Protein AF-A0A8H7ZJF0-F1 (afdb_monomer_lite)

pLDDT: mean 90.52, std 8.38, range [37.59, 97.81]

Secondary structure (DSSP, 8-state):
----HHHHHHHHHHHHHHTTSTTTTTTTTS-SGGGHHHIIIIIIIHHHS--SSHHHHHHHHHHHHHHHHHHS-BTTTTB-SS-HHHHHHHHHHHHHHHHHHHHT-SSHHHHHHHHHHHHHH--GGGGGGHHHHHTTTT-S-HHHHHHHHHHHHHHHHHHHTTSS---HHHHHHHHHHHHTTTT-SSTTT-

Sequence (190 aa):
MAVHPSLSRRVLRVLTMLLDDPAGTLDSHKALGPHLSSLVRDVVISTGTWRVGRKAAILRLHAMQVLLRLLEPKGEEKAALATPEVIAKAGFAEALKAVVSCLEDADVETRRTSLMVVDLFLAEPMRGELTGLLKRLDDSRDELRVQTCGVFLNFFAAVGSGAIVLDDVHWDYVVKGVLIHLDDANEALQ

Organism: NCBI:txid278681

InterPro domains:
  IPR016024 Armadillo-type fold [SSF48371] (5-184)
  IPR052623 Dynein axonemal assembly factor 5 [PTHR16216] (5-190)

Foldseek 3Di:
DDDDLVVLLVVLVVLLVCLVPVCVHVCVVVPCLVCLLVCCQVNLLVLLDDDDDPSSLSSNLSSLSNLLSQQQQDDPRSHHNQDPVSCVSNPVPSSLVSLLVQCPDPDPSSVVSSLSSLLSSQAQVCLVRVVSLLCQCVPPDVVSVLSSVVSVVSNVVCCVVVRYPDDPVSVVVNVVSLVVCPPPPDPSSD

Radius of gyration: 17.17 Å; chains: 1; bounding box: 44×30×48 Å

Structure (mmCIF, N/CA/C/O backbone):
data_AF-A0A8H7ZJF0-F1
#
_entry.id   AF-A0A8H7ZJF0-F1
#
loop_
_atom_site.group_PDB
_atom_site.id
_atom_site.type_symbol
_atom_site.label_atom_id
_atom_site.label_alt_id
_atom_site.label_comp_id
_atom_site.label_asym_id
_atom_site.label_entity_id
_atom_site.label_seq_id
_atom_site.pdbx_PDB_ins_code
_atom_site.Cartn_x
_atom_site.Cartn_y
_atom_site.Cartn_z
_atom_site.occupancy
_atom_site.B_iso_or_equiv
_atom_site.auth_seq_id
_atom_site.auth_comp_id
_atom_site.auth_asym_id
_atom_site.auth_atom_id
_atom_site.pdbx_PDB_model_num
ATOM 1 N N . MET A 1 1 ? -2.779 11.414 25.744 1.00 37.59 1 MET A N 1
ATOM 2 C CA . MET A 1 1 ? -2.637 10.205 26.590 1.00 37.59 1 MET A CA 1
ATOM 3 C C . MET A 1 1 ? -1.919 9.141 25.771 1.00 37.59 1 MET A C 1
ATOM 5 O O . MET A 1 1 ? -2.428 8.784 24.718 1.00 37.59 1 MET A O 1
ATOM 9 N N . ALA A 1 2 ? -0.724 8.698 26.167 1.00 47.94 2 ALA A N 1
ATOM 10 C CA . ALA A 1 2 ? 0.001 7.672 25.414 1.00 47.94 2 ALA A CA 1
ATOM 11 C C . ALA A 1 2 ? -0.651 6.299 25.656 1.00 47.94 2 ALA A C 1
ATOM 13 O O . ALA A 1 2 ? -0.613 5.781 26.770 1.00 47.94 2 ALA A O 1
ATOM 14 N N . VAL A 1 3 ? -1.287 5.729 24.630 1.00 58.19 3 VAL A N 1
ATOM 15 C CA . VAL A 1 3 ? -1.855 4.374 24.694 1.00 58.19 3 VAL A CA 1
ATOM 16 C C . VAL A 1 3 ? -0.713 3.363 24.803 1.00 58.19 3 VAL A C 1
ATOM 18 O O . VAL A 1 3 ? 0.299 3.471 24.111 1.00 58.19 3 VAL A O 1
ATOM 21 N N . HIS A 1 4 ? -0.859 2.376 25.688 1.00 75.12 4 HIS A N 1
ATOM 22 C CA . HIS A 1 4 ? 0.163 1.357 25.899 1.00 75.12 4 HIS A CA 1
ATOM 23 C C . HIS A 1 4 ? 0.383 0.529 24.609 1.00 75.12 4 HIS A C 1
ATOM 25 O O . HIS A 1 4 ? -0.579 -0.051 24.100 1.00 75.12 4 HIS A O 1
ATOM 31 N N . PRO A 1 5 ? 1.620 0.382 24.091 1.00 75.31 5 PRO A N 1
ATOM 32 C CA . PRO A 1 5 ? 1.869 -0.239 22.783 1.00 75.31 5 PRO A CA 1
ATOM 33 C C . PRO A 1 5 ? 1.336 -1.670 22.618 1.00 75.31 5 PRO A C 1
ATOM 35 O O . PRO A 1 5 ? 0.964 -2.074 21.517 1.00 75.31 5 PRO A O 1
ATOM 38 N N . SER A 1 6 ? 1.279 -2.460 23.699 1.00 79.94 6 SER A N 1
ATOM 39 C CA . SER A 1 6 ? 0.706 -3.814 23.632 1.00 79.94 6 SER A CA 1
ATOM 40 C C . SER A 1 6 ? -0.814 -3.807 23.455 1.00 79.94 6 SER A C 1
ATOM 42 O O . SER A 1 6 ? -1.346 -4.718 22.822 1.00 79.94 6 SER A O 1
ATOM 44 N N . LEU A 1 7 ? -1.504 -2.788 23.978 1.00 85.19 7 LEU A N 1
ATOM 45 C CA . LEU A 1 7 ? -2.938 -2.610 23.791 1.00 85.19 7 LEU A CA 1
ATOM 46 C C . LEU A 1 7 ? -3.221 -2.189 22.349 1.00 85.19 7 LEU A C 1
ATOM 48 O O . LEU A 1 7 ? -4.046 -2.823 21.701 1.00 85.19 7 LEU A O 1
ATOM 52 N N . SER A 1 8 ? -2.461 -1.226 21.813 1.00 87.69 8 SER A N 1
ATOM 53 C CA . SER A 1 8 ? -2.554 -0.817 20.402 1.00 87.69 8 SER A CA 1
ATOM 54 C C . SER A 1 8 ? -2.383 -2.004 19.457 1.00 87.69 8 SER A C 1
ATOM 56 O O . SER A 1 8 ? -3.204 -2.210 18.569 1.00 87.69 8 SER A O 1
ATOM 58 N N . ARG A 1 9 ? -1.374 -2.852 19.700 1.00 89.81 9 ARG A N 1
ATOM 59 C CA . ARG A 1 9 ? -1.160 -4.066 18.903 1.00 89.81 9 ARG A CA 1
ATOM 60 C C . ARG A 1 9 ? -2.361 -5.013 18.954 1.00 89.81 9 ARG A C 1
ATOM 62 O O . ARG A 1 9 ? -2.770 -5.531 17.921 1.00 89.81 9 ARG A O 1
ATOM 69 N N . ARG A 1 10 ? -2.903 -5.277 20.149 1.00 92.38 10 ARG A N 1
ATOM 70 C CA . ARG A 1 10 ? -4.056 -6.179 20.312 1.00 92.38 10 ARG A CA 1
ATOM 71 C C . ARG A 1 10 ? -5.289 -5.638 19.597 1.00 92.38 10 ARG A C 1
ATOM 73 O O . ARG A 1 10 ? -5.945 -6.406 18.909 1.00 92.38 10 ARG A O 1
ATOM 80 N N . VAL A 1 11 ? -5.557 -4.340 19.725 1.00 93.06 11 VAL A N 1
ATOM 81 C CA . VAL A 1 11 ? -6.686 -3.682 19.057 1.00 93.06 11 VAL A CA 1
ATOM 82 C C . VAL A 1 11 ? -6.554 -3.792 17.541 1.00 93.06 11 VAL A C 1
ATOM 84 O O . VAL A 1 11 ? -7.488 -4.258 16.904 1.00 93.06 11 VAL A O 1
ATOM 87 N N . LEU A 1 12 ? -5.394 -3.455 16.967 1.00 94.12 12 LEU A N 1
ATOM 88 C CA . LEU A 1 12 ? -5.187 -3.561 15.518 1.00 94.12 12 LEU A CA 1
ATOM 89 C C . LEU A 1 12 ? -5.342 -4.997 15.019 1.00 94.12 12 LEU A C 1
ATOM 91 O O . LEU A 1 12 ? -6.002 -5.222 14.017 1.00 94.12 12 LEU A O 1
ATOM 95 N N . ARG A 1 13 ? -4.804 -5.978 15.752 1.00 93.00 13 ARG A N 1
ATOM 96 C CA . ARG A 1 13 ? -4.965 -7.391 15.395 1.00 93.00 13 ARG A CA 1
ATOM 97 C C . ARG A 1 13 ? -6.433 -7.826 15.415 1.00 93.00 13 ARG A C 1
ATOM 99 O O . ARG A 1 13 ? -6.856 -8.539 14.514 1.00 93.00 13 ARG A O 1
ATOM 106 N N . VAL A 1 14 ? -7.197 -7.416 16.429 1.00 95.00 14 VAL A N 1
ATOM 107 C CA . VAL A 1 14 ? -8.641 -7.695 16.492 1.00 95.00 14 VAL A CA 1
ATOM 108 C C . VAL A 1 14 ? -9.366 -7.011 15.334 1.00 95.00 14 VAL A C 1
ATOM 110 O O . VAL A 1 14 ? -10.189 -7.650 14.695 1.00 95.00 14 VAL A O 1
ATOM 113 N N . LEU A 1 15 ? -9.024 -5.759 15.012 1.00 94.88 15 LEU A N 1
ATOM 114 C CA . LEU A 1 15 ? -9.586 -5.061 13.854 1.00 94.88 15 LEU A CA 1
ATOM 115 C C . LEU A 1 15 ? -9.326 -5.828 12.556 1.00 94.88 15 LEU A C 1
ATOM 117 O O . LEU A 1 15 ? -10.266 -6.035 11.802 1.00 94.88 15 LEU A O 1
ATOM 121 N N . THR A 1 16 ? -8.099 -6.299 12.317 1.00 93.44 16 THR A N 1
ATOM 122 C CA . THR A 1 16 ? -7.783 -7.127 11.144 1.00 93.44 16 THR A CA 1
ATOM 123 C C . THR A 1 16 ? -8.678 -8.365 11.076 1.00 93.44 16 THR A C 1
ATOM 125 O O . THR A 1 16 ? -9.279 -8.600 10.038 1.00 93.44 16 THR A O 1
ATOM 128 N N . MET A 1 17 ? -8.824 -9.100 12.186 1.00 93.69 17 MET A N 1
ATOM 129 C CA . MET A 1 17 ? -9.647 -10.319 12.239 1.00 93.69 17 MET A CA 1
ATOM 130 C C . MET A 1 17 ? -11.128 -10.051 11.968 1.00 93.69 17 MET A C 1
ATOM 132 O O . MET A 1 17 ? -11.787 -10.833 11.296 1.00 93.69 17 MET A O 1
ATOM 136 N N . LEU A 1 18 ? -11.674 -8.961 12.507 1.00 94.25 18 LEU A N 1
ATOM 137 C CA . LEU A 1 18 ? -13.071 -8.609 12.265 1.00 94.25 18 LEU A CA 1
ATOM 138 C C . LEU A 1 18 ? -13.271 -8.143 10.814 1.00 94.25 18 LEU A C 1
ATOM 140 O O . LEU A 1 18 ? -14.255 -8.479 10.170 1.00 94.25 18 LEU A O 1
ATOM 144 N N . LEU A 1 19 ? -12.307 -7.419 10.248 1.00 93.38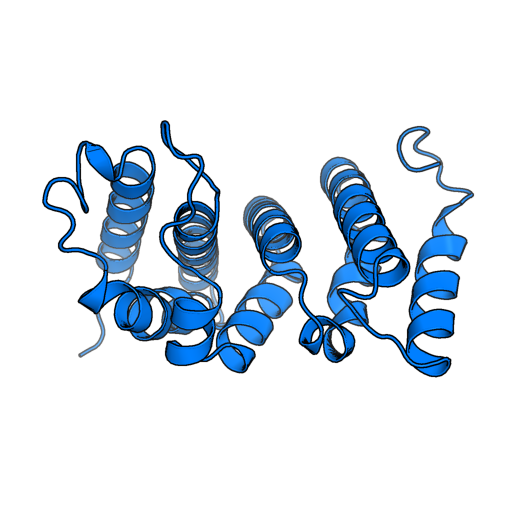 19 LEU A N 1
ATOM 145 C CA . LEU A 1 19 ? -12.379 -6.979 8.857 1.00 93.38 19 LEU A CA 1
ATOM 146 C C . LEU A 1 19 ? -12.205 -8.115 7.833 1.00 93.38 19 LEU A C 1
ATOM 148 O O . LEU A 1 19 ? -12.386 -7.852 6.643 1.00 93.38 19 LEU A O 1
ATOM 152 N N . ASP A 1 20 ? -11.875 -9.342 8.244 1.00 91.25 20 ASP A N 1
ATOM 153 C CA . ASP A 1 20 ? -11.879 -10.507 7.348 1.00 91.25 20 ASP A CA 1
ATOM 154 C C . ASP A 1 20 ? -13.322 -10.912 6.958 1.00 91.25 20 ASP A C 1
ATOM 156 O O . ASP A 1 20 ? -13.546 -11.328 5.824 1.00 91.25 20 ASP A O 1
ATOM 160 N N . ASP A 1 21 ? -14.310 -10.693 7.840 1.00 91.19 21 ASP A N 1
ATOM 161 C CA . ASP A 1 21 ? -15.751 -10.817 7.551 1.00 91.19 21 ASP A CA 1
ATOM 162 C C . ASP A 1 21 ? -16.522 -9.614 8.129 1.00 91.19 21 ASP A C 1
ATOM 164 O O . ASP A 1 21 ? -17.134 -9.696 9.201 1.00 91.19 21 ASP A O 1
ATOM 168 N N . PRO A 1 22 ? -16.487 -8.451 7.459 1.00 89.62 22 PRO A N 1
ATOM 169 C CA . PRO A 1 22 ? -17.107 -7.248 7.993 1.00 89.62 22 PRO A CA 1
ATOM 170 C C . PRO A 1 22 ? -18.636 -7.349 8.028 1.00 89.62 22 PRO A C 1
ATOM 172 O O . PRO A 1 22 ? -19.241 -6.814 8.956 1.00 89.62 22 PRO A O 1
ATOM 175 N N . ALA A 1 23 ? -19.252 -8.068 7.082 1.00 88.75 23 ALA A N 1
ATOM 176 C CA . ALA A 1 23 ? -20.701 -8.261 7.016 1.00 88.75 23 ALA A CA 1
ATOM 177 C C . ALA A 1 23 ? -21.223 -9.124 8.178 1.00 88.75 23 ALA A C 1
ATOM 179 O O . ALA A 1 23 ? -22.315 -8.877 8.683 1.00 88.75 23 ALA A O 1
ATOM 180 N N . GLY A 1 24 ? -20.435 -10.093 8.651 1.00 89.44 24 GLY A N 1
ATOM 181 C CA . GLY A 1 24 ? -20.737 -10.854 9.864 1.00 89.44 24 GLY A CA 1
ATOM 182 C C . GLY A 1 24 ? -20.307 -10.177 11.170 1.00 89.44 24 GLY A C 1
ATOM 183 O O . GLY A 1 24 ? -20.686 -10.638 12.248 1.00 89.44 24 GLY A O 1
ATOM 184 N N . THR A 1 25 ? -19.519 -9.095 11.117 1.00 91.88 25 THR A N 1
ATOM 185 C CA . THR A 1 25 ? -18.882 -8.512 12.311 1.00 91.88 25 THR A CA 1
ATOM 186 C C . THR A 1 25 ? -19.026 -6.982 12.412 1.00 91.88 25 THR A C 1
ATOM 188 O O . THR A 1 25 ? -20.098 -6.495 12.782 1.00 91.88 25 THR A O 1
ATOM 191 N N . LEU A 1 26 ? -17.958 -6.214 12.145 1.00 89.62 26 LEU A N 1
ATOM 192 C CA . LEU A 1 26 ? -17.831 -4.772 12.393 1.00 89.62 26 LEU A CA 1
ATOM 193 C C . LEU A 1 26 ? -18.832 -3.921 11.616 1.00 89.62 26 LEU A C 1
ATOM 195 O O . LEU A 1 26 ? -19.175 -2.839 12.084 1.00 89.62 26 LEU A O 1
ATOM 199 N N . ASP A 1 27 ? -19.285 -4.392 10.457 1.00 91.69 27 ASP A N 1
ATOM 200 C CA . ASP A 1 27 ? -20.245 -3.690 9.607 1.00 91.69 27 ASP A CA 1
ATOM 201 C C . ASP A 1 27 ? -21.539 -4.489 9.386 1.00 91.69 27 ASP A C 1
ATOM 203 O O . ASP A 1 27 ? -22.289 -4.247 8.444 1.00 91.69 27 ASP A O 1
ATOM 207 N N . SER A 1 28 ? -21.853 -5.409 10.302 1.00 91.81 28 SER A N 1
ATOM 208 C CA . SER A 1 28 ? -23.083 -6.221 10.272 1.00 91.81 28 SER A CA 1
ATOM 209 C C . SER A 1 28 ? -24.379 -5.410 10.210 1.00 91.81 28 SER A C 1
ATOM 211 O O . SER A 1 28 ? -25.393 -5.881 9.704 1.00 91.81 28 SER A O 1
ATOM 213 N N . HIS A 1 29 ? -24.341 -4.167 10.690 1.00 91.88 29 HIS A N 1
ATOM 214 C CA . HIS A 1 29 ? -25.468 -3.237 10.674 1.00 91.88 29 HIS A CA 1
ATOM 215 C C . HIS A 1 29 ? -25.278 -2.090 9.666 1.00 91.88 29 HIS A C 1
ATOM 217 O O . HIS A 1 29 ? -25.995 -1.093 9.746 1.00 91.88 29 HIS A O 1
ATOM 223 N N . LYS A 1 30 ? -24.307 -2.198 8.742 1.00 90.19 30 LYS A N 1
ATOM 224 C CA . LYS A 1 30 ? -23.954 -1.162 7.750 1.00 90.19 30 LYS A CA 1
ATOM 225 C C . LYS A 1 30 ? -23.696 0.221 8.374 1.00 90.19 30 LYS A C 1
ATOM 227 O O . LYS A 1 30 ? -24.034 1.259 7.805 1.00 90.19 30 LYS A O 1
ATOM 232 N N . ALA A 1 31 ? -23.138 0.232 9.584 1.00 91.94 31 ALA A N 1
ATOM 233 C CA . ALA A 1 31 ? -22.942 1.421 10.412 1.00 91.94 31 ALA A CA 1
ATOM 234 C C . ALA A 1 31 ? -21.475 1.876 10.479 1.00 91.94 31 ALA A C 1
ATOM 236 O O . ALA A 1 31 ? -21.182 2.917 11.068 1.00 91.94 31 ALA A O 1
ATOM 237 N N . LEU A 1 32 ? -20.540 1.128 9.884 1.00 93.00 32 LEU A N 1
ATOM 238 C CA . LEU A 1 32 ? -19.117 1.456 9.916 1.00 93.00 32 LEU A CA 1
ATOM 239 C C . LEU A 1 32 ? -18.783 2.651 9.012 1.00 93.00 32 LEU A C 1
ATOM 241 O O . LEU A 1 32 ? -17.878 3.424 9.332 1.00 93.00 32 LEU A O 1
ATOM 245 N N . GLY A 1 33 ? -19.537 2.833 7.922 1.00 93.50 33 GLY A N 1
ATOM 246 C CA . GLY A 1 33 ? -19.307 3.843 6.880 1.00 93.50 33 GLY A CA 1
ATOM 247 C C . GLY A 1 33 ? -18.923 5.242 7.394 1.00 93.50 33 GLY A C 1
ATOM 248 O O . GLY A 1 33 ? -17.848 5.738 7.044 1.00 93.50 33 GLY A O 1
ATOM 249 N N . PRO A 1 34 ? -19.722 5.874 8.279 1.00 95.00 34 PRO A N 1
ATOM 250 C CA . PRO A 1 34 ? -19.422 7.198 8.835 1.00 95.00 34 PRO A CA 1
ATOM 251 C C . PRO A 1 34 ? -18.080 7.304 9.579 1.00 95.00 34 PRO A C 1
ATOM 253 O O . PRO A 1 34 ? -17.534 8.401 9.712 1.00 95.00 34 PRO A O 1
ATOM 256 N N . HIS A 1 35 ? -17.540 6.183 10.062 1.00 95.69 35 HIS A N 1
ATOM 257 C CA . HIS A 1 35 ? -16.318 6.126 10.861 1.00 95.69 35 HIS A CA 1
ATOM 258 C C . HIS A 1 35 ? -15.068 5.788 10.048 1.00 95.69 35 HIS A C 1
ATOM 260 O O . HIS A 1 35 ? -13.960 6.006 10.541 1.00 95.69 35 HIS A O 1
ATOM 266 N N . LEU A 1 36 ? -15.211 5.306 8.810 1.00 96.00 36 LEU A N 1
ATOM 267 C CA . LEU A 1 36 ? -14.093 4.799 8.013 1.00 96.00 36 LEU A CA 1
ATOM 268 C C . LEU A 1 36 ? -12.993 5.839 7.787 1.00 96.00 36 LEU A C 1
ATOM 270 O O . LEU A 1 36 ? -11.821 5.535 7.994 1.00 96.00 36 LEU A O 1
ATOM 274 N N . SER A 1 37 ? -13.340 7.086 7.449 1.00 96.81 37 SER A N 1
ATOM 275 C CA . SER A 1 37 ? -12.321 8.124 7.227 1.00 96.81 37 SER A CA 1
ATOM 276 C C . SER A 1 37 ? -11.513 8.426 8.493 1.00 96.81 37 SER A C 1
ATOM 278 O O . SER A 1 37 ? -10.318 8.693 8.421 1.00 96.81 37 SER A O 1
ATOM 280 N N . SER A 1 38 ? -12.155 8.368 9.664 1.00 96.75 38 SER A N 1
ATOM 281 C CA . SER A 1 38 ? -11.476 8.571 10.949 1.00 96.75 38 SER A CA 1
ATOM 282 C C . SER A 1 38 ? -10.672 7.339 11.358 1.00 96.75 38 SER A C 1
ATOM 284 O O . SER A 1 38 ? -9.569 7.482 11.865 1.00 96.75 38 SER A O 1
ATOM 286 N N . LEU A 1 39 ? -11.161 6.128 11.079 1.00 96.06 39 LEU A N 1
ATOM 287 C CA . LEU A 1 39 ? -10.388 4.901 11.273 1.00 96.06 39 LEU A CA 1
ATOM 288 C C . LEU A 1 39 ? -9.100 4.933 10.438 1.00 96.06 39 LEU A C 1
ATOM 290 O O . LEU A 1 39 ? -8.016 4.685 10.964 1.00 96.06 39 LEU A O 1
ATOM 294 N N . VAL A 1 40 ? -9.196 5.301 9.160 1.00 96.44 40 VAL A N 1
ATOM 295 C CA . VAL A 1 40 ? -8.022 5.420 8.291 1.00 96.44 40 VAL A CA 1
ATOM 296 C C . VAL A 1 40 ? -7.087 6.518 8.809 1.00 96.44 40 VAL A C 1
ATOM 298 O O . VAL A 1 40 ? -5.920 6.247 9.074 1.00 96.44 40 VAL A O 1
ATOM 301 N N . ARG A 1 41 ? -7.577 7.738 9.041 1.00 96.81 41 ARG A N 1
ATOM 302 C CA . ARG A 1 41 ? -6.727 8.860 9.468 1.00 96.81 41 ARG A CA 1
ATOM 303 C C . ARG A 1 41 ? -6.116 8.668 10.856 1.00 96.81 41 ARG A C 1
ATOM 305 O O . ARG A 1 41 ? -4.901 8.742 11.040 1.00 96.81 41 ARG A O 1
ATOM 312 N N . ASP A 1 42 ? -6.968 8.434 11.843 1.00 95.81 42 ASP A N 1
ATOM 313 C CA . ASP A 1 42 ? -6.607 8.554 13.253 1.00 95.81 42 ASP A CA 1
ATOM 314 C C . ASP A 1 42 ? -5.989 7.258 13.791 1.00 95.81 42 ASP A C 1
ATOM 316 O O . ASP A 1 42 ? -5.244 7.300 14.772 1.00 95.81 42 ASP A O 1
ATOM 320 N N . VAL A 1 43 ? -6.235 6.117 13.135 1.00 95.06 43 VAL A N 1
ATOM 321 C CA . VAL A 1 43 ? -5.668 4.816 13.520 1.00 95.06 43 VAL A CA 1
ATOM 322 C C . VAL A 1 43 ? -4.643 4.333 12.503 1.00 95.06 43 VAL A C 1
ATOM 324 O O . VAL A 1 43 ? -3.494 4.112 12.879 1.00 95.06 43 VAL A O 1
ATOM 327 N N . VAL A 1 44 ? -5.020 4.163 11.235 1.00 95.81 44 VAL A N 1
ATOM 328 C CA . VAL A 1 44 ? -4.140 3.536 10.235 1.00 95.81 44 VAL A CA 1
ATOM 329 C C . VAL A 1 44 ? -2.952 4.435 9.894 1.00 95.81 44 VAL A C 1
ATOM 331 O O . VAL A 1 44 ? -1.816 4.033 10.127 1.00 95.81 44 VAL A O 1
ATOM 334 N N . ILE A 1 45 ? -3.182 5.657 9.406 1.00 95.38 45 ILE A N 1
ATOM 335 C CA . ILE A 1 45 ? -2.118 6.586 8.986 1.00 95.38 45 ILE A CA 1
ATOM 336 C C . ILE A 1 45 ? -1.219 6.937 10.179 1.00 95.38 45 ILE A C 1
ATOM 338 O O . ILE A 1 45 ? 0.010 6.835 10.103 1.00 95.38 45 ILE A O 1
ATOM 342 N N . SER A 1 46 ? -1.827 7.286 11.318 1.00 94.44 46 SER A N 1
ATOM 343 C CA . SER A 1 46 ? -1.102 7.670 12.538 1.00 94.44 46 SER A CA 1
ATOM 344 C C . SER A 1 46 ? -0.194 6.560 13.093 1.00 94.44 46 SER A C 1
ATOM 346 O O . SER A 1 46 ? 0.826 6.852 13.733 1.00 94.44 46 SER A O 1
ATOM 348 N N . THR A 1 47 ? -0.558 5.296 12.854 1.00 95.19 47 THR A N 1
ATOM 349 C CA . THR A 1 47 ? 0.203 4.111 13.268 1.00 95.19 47 THR A CA 1
ATOM 350 C C . THR A 1 47 ? 1.201 3.668 12.199 1.00 95.19 47 THR A C 1
ATOM 352 O O . THR A 1 47 ? 2.300 3.237 12.542 1.00 95.19 47 THR A O 1
ATOM 355 N N . GLY A 1 48 ? 0.837 3.795 10.921 1.00 94.25 48 GLY A N 1
ATOM 356 C CA . GLY A 1 48 ? 1.671 3.472 9.763 1.00 94.25 48 GLY A CA 1
ATOM 357 C C . GLY A 1 48 ? 2.839 4.437 9.563 1.00 94.25 48 GLY A C 1
ATOM 358 O O . GLY A 1 48 ? 3.849 4.069 8.973 1.00 94.25 48 GLY A O 1
ATOM 359 N N . THR A 1 49 ? 2.748 5.655 10.102 1.00 93.56 49 THR A N 1
ATOM 360 C CA . THR A 1 49 ? 3.845 6.630 10.044 1.00 93.56 49 THR A CA 1
ATOM 361 C C . THR A 1 49 ? 5.109 6.076 10.703 1.00 93.56 49 THR A C 1
ATOM 363 O O . THR A 1 49 ? 5.074 5.519 11.807 1.00 93.56 49 THR A O 1
ATOM 366 N N . TRP A 1 50 ? 6.251 6.267 10.042 1.00 93.81 50 TRP A N 1
ATOM 367 C CA . TRP A 1 50 ? 7.531 5.784 10.537 1.00 93.81 50 TRP A CA 1
ATOM 368 C C . TRP A 1 50 ? 7.862 6.331 11.927 1.00 93.81 50 TRP A C 1
ATOM 370 O O . TRP A 1 50 ? 7.775 7.527 12.210 1.00 93.81 50 TRP A O 1
ATOM 380 N N . ARG A 1 51 ? 8.276 5.416 12.802 1.00 92.56 51 ARG A N 1
ATOM 381 C CA . ARG A 1 51 ? 8.842 5.703 14.120 1.00 92.56 51 ARG A CA 1
ATOM 382 C C . ARG A 1 51 ? 9.918 4.672 14.418 1.00 92.56 51 ARG A C 1
ATOM 384 O O . ARG A 1 51 ? 9.788 3.499 14.049 1.00 92.56 51 ARG A O 1
ATOM 391 N N . VAL A 1 52 ? 10.954 5.105 15.123 1.00 90.62 52 VAL A N 1
ATOM 392 C CA . VAL A 1 52 ? 12.063 4.238 15.520 1.00 90.62 52 VAL A CA 1
ATOM 393 C C . VAL A 1 52 ? 11.607 3.145 16.498 1.00 90.62 52 VAL A C 1
ATOM 395 O O . VAL A 1 52 ? 10.774 3.367 17.379 1.00 90.62 52 VAL A O 1
ATOM 398 N N . GLY A 1 53 ? 12.197 1.955 16.362 1.00 92.50 53 GLY A N 1
ATOM 399 C CA . GLY A 1 53 ? 12.085 0.863 17.327 1.00 92.50 53 GLY A CA 1
ATOM 400 C C . GLY A 1 53 ? 11.168 -0.290 16.908 1.00 92.50 53 GLY A C 1
ATOM 401 O O . GLY A 1 53 ? 10.159 -0.125 16.225 1.00 92.50 53 GLY A O 1
ATOM 402 N N . ARG A 1 54 ? 11.499 -1.494 17.393 1.00 91.19 54 ARG A N 1
ATOM 403 C CA . ARG A 1 54 ? 10.823 -2.757 17.035 1.00 91.19 54 ARG A CA 1
ATOM 404 C C . ARG A 1 54 ? 9.317 -2.749 17.314 1.00 91.19 54 ARG A C 1
ATOM 406 O O . ARG A 1 54 ? 8.545 -3.311 16.548 1.00 91.19 54 ARG A O 1
ATOM 413 N N . LYS A 1 55 ? 8.883 -2.107 18.404 1.00 92.00 55 LYS A N 1
ATOM 414 C CA . LYS A 1 55 ? 7.452 -2.001 18.735 1.00 92.00 55 LYS A CA 1
ATOM 415 C C . LYS A 1 55 ? 6.692 -1.191 17.683 1.00 92.00 55 LYS A C 1
ATOM 417 O O . LYS A 1 55 ? 5.592 -1.585 17.322 1.00 92.00 55 LYS A O 1
ATOM 422 N N . ALA A 1 56 ? 7.275 -0.098 17.193 1.00 93.00 56 ALA A N 1
ATOM 423 C CA . ALA A 1 56 ? 6.668 0.708 16.144 1.00 93.00 56 ALA A CA 1
ATOM 424 C C . ALA A 1 56 ? 6.613 -0.046 14.809 1.00 93.00 56 ALA A C 1
ATOM 426 O O . ALA A 1 56 ? 5.581 -0.001 14.154 1.00 93.00 56 ALA A O 1
ATOM 427 N N . ALA A 1 57 ? 7.663 -0.796 14.456 1.00 93.75 57 ALA A N 1
ATOM 428 C CA . ALA A 1 57 ? 7.671 -1.637 13.253 1.00 93.75 57 ALA A CA 1
ATOM 429 C C . ALA A 1 57 ? 6.513 -2.652 13.242 1.00 93.75 57 ALA A C 1
ATOM 431 O O . ALA A 1 57 ? 5.748 -2.713 12.288 1.00 93.75 57 ALA A O 1
ATOM 432 N N . ILE A 1 58 ? 6.292 -3.358 14.358 1.00 95.00 58 ILE A N 1
ATOM 433 C CA . ILE A 1 58 ? 5.160 -4.296 14.493 1.00 95.00 58 ILE A CA 1
ATOM 434 C C . ILE A 1 58 ? 3.808 -3.584 14.326 1.00 95.00 58 ILE A C 1
ATOM 436 O O . ILE A 1 58 ? 2.866 -4.147 13.773 1.00 95.00 58 ILE A O 1
ATOM 440 N N . LEU A 1 59 ? 3.684 -2.361 14.843 1.00 95.75 59 LEU A N 1
ATOM 441 C CA . LEU A 1 59 ? 2.451 -1.593 14.709 1.00 95.75 59 LEU A CA 1
ATOM 442 C C . LEU A 1 59 ? 2.214 -1.138 13.262 1.00 95.75 59 LEU A C 1
ATOM 444 O O . LEU A 1 59 ? 1.067 -1.177 12.825 1.00 95.75 59 LEU A O 1
ATOM 448 N N . ARG A 1 60 ? 3.266 -0.779 12.512 1.00 96.06 60 ARG A N 1
ATOM 449 C CA . ARG A 1 60 ? 3.157 -0.448 11.082 1.00 96.06 60 ARG A CA 1
ATOM 450 C C . ARG A 1 60 ? 2.649 -1.623 10.259 1.00 96.06 60 ARG A C 1
ATOM 452 O O . ARG A 1 60 ? 1.709 -1.432 9.496 1.00 96.06 60 ARG A O 1
ATOM 459 N N . LEU A 1 61 ? 3.177 -2.830 10.488 1.00 96.88 61 LEU A N 1
ATOM 460 C CA . LEU A 1 61 ? 2.658 -4.045 9.850 1.00 96.88 61 LEU A CA 1
ATOM 461 C C . LEU A 1 61 ? 1.146 -4.172 10.059 1.00 96.88 61 LEU A C 1
ATOM 463 O O . LEU A 1 61 ? 0.385 -4.284 9.103 1.00 96.88 61 LEU A O 1
ATOM 467 N N . HIS A 1 62 ? 0.694 -4.107 11.312 1.00 97.06 62 HIS A N 1
ATOM 468 C CA . HIS A 1 62 ? -0.728 -4.245 11.611 1.00 97.06 62 HIS A CA 1
ATOM 469 C C . HIS A 1 62 ? -1.573 -3.096 11.043 1.00 97.06 62 HIS A C 1
ATOM 471 O O . HIS A 1 62 ? -2.704 -3.328 10.630 1.00 97.06 62 HIS A O 1
ATOM 477 N N . ALA A 1 63 ? -1.041 -1.874 10.979 1.00 97.19 63 ALA A N 1
ATOM 478 C CA . ALA A 1 63 ? -1.716 -0.767 10.310 1.00 97.19 63 ALA A CA 1
ATOM 479 C C . ALA A 1 63 ? -1.891 -1.041 8.807 1.00 97.19 63 ALA A C 1
ATOM 481 O O . ALA A 1 63 ? -2.992 -0.866 8.292 1.00 97.19 63 ALA A O 1
ATOM 482 N N . MET A 1 64 ? -0.850 -1.531 8.125 1.00 97.56 64 MET A N 1
ATOM 483 C CA . MET A 1 64 ? -0.927 -1.904 6.708 1.00 97.56 64 MET A CA 1
ATOM 484 C C . MET A 1 64 ? -1.877 -3.078 6.476 1.00 97.56 64 MET A C 1
ATOM 486 O O . MET A 1 64 ? -2.633 -3.056 5.515 1.00 97.56 64 MET A O 1
ATOM 490 N N . GLN A 1 65 ? -1.927 -4.055 7.385 1.00 97.75 65 GLN A N 1
ATOM 491 C CA . GLN A 1 65 ? -2.906 -5.144 7.317 1.00 97.75 65 GLN A CA 1
ATOM 492 C C . GLN A 1 65 ? -4.339 -4.619 7.442 1.00 97.75 65 GLN A C 1
ATOM 494 O O . GLN A 1 65 ? -5.202 -5.005 6.662 1.00 97.75 65 GLN A O 1
ATOM 499 N N . VAL A 1 66 ? -4.608 -3.716 8.391 1.00 97.50 66 VAL A N 1
ATOM 500 C CA . VAL A 1 66 ? -5.930 -3.078 8.508 1.00 97.50 66 VAL A CA 1
ATOM 501 C C . VAL A 1 66 ? -6.270 -2.309 7.231 1.00 97.50 66 VAL A C 1
ATOM 503 O O . VAL A 1 66 ? -7.367 -2.480 6.710 1.00 97.50 66 VAL A O 1
ATOM 506 N N . LEU A 1 67 ? -5.339 -1.511 6.701 1.00 96.81 67 LEU A N 1
ATOM 507 C CA . LEU A 1 67 ? -5.545 -0.758 5.463 1.00 96.81 67 LEU A CA 1
ATOM 508 C C . LEU A 1 67 ? -5.863 -1.677 4.284 1.00 96.81 67 LEU A C 1
ATOM 510 O O . LEU A 1 67 ? -6.843 -1.454 3.581 1.00 96.81 67 LEU A O 1
ATOM 514 N N . LEU A 1 68 ? -5.078 -2.742 4.128 1.00 96.31 68 LEU A N 1
ATOM 515 C CA . LEU A 1 68 ? -5.272 -3.755 3.106 1.00 96.31 68 LEU A CA 1
ATOM 516 C C . LEU A 1 68 ? -6.680 -4.350 3.195 1.00 96.31 68 LEU A C 1
ATOM 518 O O . LEU A 1 68 ? -7.409 -4.326 2.213 1.00 96.31 68 LEU A O 1
ATOM 522 N N . ARG A 1 69 ? -7.129 -4.768 4.387 1.00 95.50 69 ARG A N 1
ATOM 523 C CA . ARG A 1 69 ? -8.487 -5.316 4.550 1.00 95.50 69 ARG A CA 1
ATOM 524 C C . ARG A 1 69 ? -9.578 -4.293 4.262 1.00 95.50 69 ARG A C 1
ATOM 526 O O . ARG A 1 69 ? -10.671 -4.699 3.885 1.00 95.50 69 ARG A O 1
ATOM 533 N N . LEU A 1 70 ? -9.343 -3.007 4.493 1.00 95.19 70 LEU A N 1
ATOM 534 C CA . LEU A 1 70 ? -10.334 -1.983 4.170 1.00 95.19 70 LEU A CA 1
ATOM 535 C C . LEU A 1 70 ? -10.475 -1.787 2.653 1.00 95.19 70 LEU A C 1
ATOM 537 O O . LEU A 1 70 ? -11.565 -1.443 2.201 1.00 95.19 70 LEU A O 1
ATOM 541 N N . LEU A 1 71 ? -9.405 -2.018 1.893 1.00 94.12 71 LEU A N 1
ATOM 542 C CA . LEU A 1 71 ? -9.334 -1.782 0.448 1.00 94.12 71 LEU A CA 1
ATOM 543 C C . LEU A 1 71 ? -9.602 -3.025 -0.393 1.00 94.12 71 LEU A C 1
ATOM 545 O O . LEU A 1 71 ? -10.056 -2.900 -1.523 1.00 94.12 71 LEU A O 1
ATOM 549 N N . GLU A 1 72 ? -9.305 -4.212 0.133 1.00 92.56 72 GLU A N 1
ATOM 550 C CA . GLU A 1 72 ? -9.527 -5.478 -0.558 1.00 92.56 72 GLU A CA 1
ATOM 551 C C . GLU A 1 72 ? -11.020 -5.641 -0.877 1.00 92.56 72 GLU A C 1
ATOM 553 O O . GLU A 1 72 ? -11.838 -5.722 0.052 1.00 92.56 72 GLU A O 1
ATOM 558 N N . PRO A 1 73 ? -11.392 -5.723 -2.169 1.00 90.38 73 PRO A N 1
ATOM 559 C CA . PRO A 1 73 ? -12.762 -6.003 -2.560 1.00 90.38 73 PRO A CA 1
ATOM 560 C C . PRO A 1 73 ? -13.165 -7.389 -2.053 1.00 90.38 73 PRO A C 1
ATOM 562 O O . PRO A 1 73 ? -12.516 -8.388 -2.371 1.00 90.38 73 PRO A O 1
ATOM 565 N N . LYS A 1 74 ? -14.225 -7.466 -1.245 1.00 86.44 74 LYS A N 1
ATOM 566 C CA . LYS A 1 74 ? -14.636 -8.720 -0.599 1.00 86.44 74 LYS A CA 1
ATOM 567 C C . LYS A 1 74 ? -16.152 -8.845 -0.463 1.00 86.44 74 LYS A C 1
ATOM 569 O O . LYS A 1 74 ? -16.898 -7.918 -0.772 1.00 86.44 74 LYS A O 1
ATOM 574 N N . GLY A 1 75 ? -16.594 -10.013 0.004 1.00 79.81 75 GLY A N 1
ATOM 575 C CA . GLY A 1 75 ? -18.011 -10.359 0.118 1.00 79.81 75 GLY A CA 1
ATOM 576 C C . GLY A 1 75 ? -18.664 -10.643 -1.237 1.00 79.81 75 GLY A C 1
ATOM 577 O O . GLY A 1 75 ? -18.004 -10.643 -2.276 1.00 79.81 75 GLY A O 1
ATOM 578 N N . GLU A 1 76 ? -19.972 -10.895 -1.220 1.00 78.06 76 GLU A N 1
ATOM 579 C CA . GLU A 1 76 ? -20.745 -11.229 -2.427 1.00 78.06 76 GLU A CA 1
ATOM 580 C C . GLU A 1 76 ? -20.721 -10.101 -3.468 1.00 78.06 76 GLU A C 1
ATOM 582 O O . GLU A 1 76 ? -20.589 -10.356 -4.663 1.00 78.06 76 GLU A O 1
ATOM 587 N N . GLU A 1 77 ? -20.766 -8.850 -3.007 1.00 81.12 77 GLU A N 1
ATOM 588 C CA . GLU A 1 77 ? -20.738 -7.656 -3.859 1.00 81.12 77 GLU A CA 1
ATOM 589 C C . GLU A 1 77 ? -19.330 -7.318 -4.380 1.00 81.12 77 GLU A C 1
ATOM 591 O O . GLU A 1 77 ? -19.193 -6.430 -5.219 1.00 81.12 77 GLU A O 1
ATOM 596 N N . LYS A 1 78 ? -18.282 -8.013 -3.902 1.00 84.94 78 LYS A N 1
ATOM 597 C CA . LYS A 1 78 ? -16.868 -7.717 -4.197 1.00 84.94 78 LYS A CA 1
ATOM 598 C C . LYS A 1 78 ? -16.562 -6.221 -4.067 1.00 84.94 78 LYS A C 1
ATOM 600 O O . LYS A 1 78 ? -15.944 -5.628 -4.948 1.00 84.94 78 LYS A O 1
ATOM 605 N N . ALA A 1 79 ? -17.007 -5.614 -2.971 1.00 86.50 79 ALA A N 1
ATOM 606 C CA . ALA A 1 79 ? -16.832 -4.193 -2.705 1.00 86.50 79 ALA A CA 1
ATOM 607 C C . ALA A 1 79 ? -15.775 -3.972 -1.617 1.00 86.50 79 ALA A C 1
ATOM 609 O O . ALA A 1 79 ? -15.665 -4.750 -0.666 1.00 86.50 79 ALA A O 1
ATOM 610 N N . ALA A 1 80 ? -14.985 -2.910 -1.767 1.00 91.94 80 ALA A N 1
ATOM 611 C CA . ALA A 1 80 ? -14.092 -2.427 -0.721 1.00 91.94 80 ALA A CA 1
ATOM 612 C C . ALA A 1 80 ? -14.887 -1.594 0.294 1.00 91.94 80 ALA A C 1
ATOM 614 O O . ALA A 1 80 ? -15.810 -0.869 -0.081 1.00 91.94 80 ALA A O 1
ATOM 615 N N . LEU A 1 81 ? -14.510 -1.650 1.573 1.00 92.88 81 LEU A N 1
ATOM 616 C CA . LEU A 1 81 ? -15.119 -0.785 2.589 1.00 92.88 81 LEU A CA 1
ATOM 617 C C . LEU A 1 81 ? -14.617 0.653 2.442 1.00 92.88 81 LEU A C 1
ATOM 619 O O . LEU A 1 81 ? -15.399 1.600 2.459 1.00 92.88 81 LEU A O 1
ATOM 623 N N . ALA A 1 82 ? -13.302 0.823 2.304 1.00 93.06 82 ALA A N 1
ATOM 624 C CA . ALA A 1 82 ? -12.691 2.117 2.054 1.00 93.06 82 ALA A CA 1
ATOM 625 C C . ALA A 1 82 ? -12.652 2.387 0.549 1.00 93.06 82 ALA A C 1
ATOM 627 O O . ALA A 1 82 ? -11.826 1.840 -0.175 1.00 93.06 82 ALA A O 1
ATOM 628 N N . THR A 1 83 ? -13.543 3.260 0.091 1.00 91.12 83 THR A N 1
ATOM 629 C CA . THR A 1 83 ? -13.549 3.758 -1.287 1.00 91.12 83 THR A CA 1
ATOM 630 C C . THR A 1 83 ? -12.493 4.858 -1.481 1.00 91.12 83 THR A C 1
ATOM 632 O O . THR A 1 83 ? -11.984 5.408 -0.491 1.00 91.12 83 THR A O 1
ATOM 635 N N . PRO A 1 84 ? -12.179 5.256 -2.729 1.00 88.81 84 PRO A N 1
ATOM 636 C CA . PRO A 1 84 ? -11.315 6.408 -2.988 1.00 88.81 84 PRO A CA 1
ATOM 637 C C . PRO A 1 84 ? -11.750 7.680 -2.240 1.00 88.81 84 PRO A C 1
ATOM 639 O O . PRO A 1 84 ? -10.905 8.404 -1.717 1.00 88.81 84 PRO A O 1
ATOM 642 N N . GLU A 1 85 ? -13.056 7.926 -2.090 1.00 91.19 85 GLU A N 1
ATOM 643 C CA . GLU A 1 85 ? -13.593 9.073 -1.344 1.00 91.19 85 GLU A CA 1
ATOM 644 C C . GLU A 1 85 ? -13.284 8.987 0.155 1.00 91.19 85 GLU A C 1
ATOM 646 O O . GLU A 1 85 ? -12.961 9.998 0.788 1.00 91.19 85 GLU A O 1
ATOM 651 N N . VAL A 1 86 ? -13.354 7.785 0.738 1.00 94.00 86 VAL A N 1
ATOM 652 C CA . VAL A 1 86 ? -12.986 7.549 2.142 1.00 94.00 86 VAL A CA 1
ATOM 653 C C . VAL A 1 86 ? -11.513 7.872 2.361 1.00 94.00 86 VAL A C 1
ATOM 655 O O . VAL A 1 86 ? -11.180 8.571 3.322 1.00 94.00 86 VAL A O 1
ATOM 658 N N . ILE A 1 87 ? -10.642 7.392 1.471 1.00 92.94 87 ILE A N 1
ATOM 659 C CA . ILE A 1 87 ? -9.199 7.642 1.538 1.00 92.94 87 ILE A CA 1
ATOM 660 C C . ILE A 1 87 ? -8.896 9.131 1.335 1.00 92.94 87 ILE A C 1
ATOM 662 O O . ILE A 1 87 ? -8.142 9.713 2.117 1.00 92.94 87 ILE A O 1
ATOM 666 N N . ALA A 1 88 ? -9.535 9.780 0.359 1.00 91.69 88 ALA A N 1
ATOM 667 C CA . ALA A 1 88 ? -9.397 11.214 0.124 1.00 91.69 88 ALA A CA 1
ATOM 668 C C . ALA A 1 88 ? -9.775 12.031 1.370 1.00 91.69 88 ALA A C 1
ATOM 670 O O . ALA A 1 88 ? -9.007 12.888 1.805 1.00 91.69 88 ALA A O 1
ATOM 671 N N . LYS A 1 89 ? -10.909 11.710 2.008 1.00 94.38 89 LYS A N 1
ATOM 672 C CA . LYS A 1 89 ? -11.363 12.357 3.251 1.00 94.38 89 LYS A CA 1
ATOM 673 C C . LYS A 1 89 ? -10.451 12.069 4.450 1.00 94.38 89 LYS A C 1
ATOM 675 O O . LYS A 1 89 ? -10.378 12.879 5.376 1.00 94.38 89 LYS A O 1
ATOM 680 N N . ALA A 1 90 ? -9.793 10.912 4.472 1.00 93.81 90 ALA A N 1
ATOM 681 C CA . ALA A 1 90 ? -8.858 10.544 5.530 1.00 93.81 90 ALA A CA 1
ATOM 682 C C . ALA A 1 90 ? -7.504 11.269 5.418 1.00 93.81 90 ALA A C 1
ATOM 684 O O . ALA A 1 9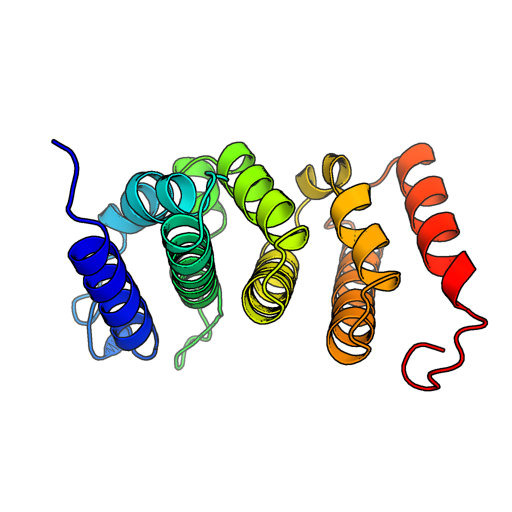0 ? -6.840 11.448 6.437 1.00 93.81 90 ALA A O 1
ATOM 685 N N . GLY A 1 91 ? -7.124 11.703 4.215 1.00 93.00 91 GLY A N 1
ATOM 686 C CA . GLY A 1 91 ? -5.814 12.282 3.918 1.00 93.00 91 GLY A CA 1
ATOM 687 C C . GLY A 1 91 ? -5.027 11.362 2.994 1.00 93.00 91 GLY A C 1
ATOM 688 O O . GLY A 1 91 ? -4.215 10.552 3.442 1.00 93.00 91 GLY A O 1
ATOM 689 N N . PHE A 1 92 ? -5.299 11.464 1.690 1.00 90.75 92 PHE A N 1
ATOM 690 C CA . PHE A 1 92 ? -4.678 10.600 0.684 1.00 90.75 92 PHE A CA 1
ATOM 691 C C . PHE A 1 92 ? -3.147 10.744 0.673 1.00 90.75 92 PHE A C 1
ATOM 693 O O . PHE A 1 92 ? -2.435 9.743 0.644 1.00 90.75 92 PHE A O 1
ATOM 700 N N . ALA A 1 93 ? -2.623 11.974 0.719 1.00 90.06 93 ALA A N 1
ATOM 701 C CA . ALA A 1 93 ? -1.183 12.220 0.631 1.00 90.06 93 ALA A CA 1
ATOM 702 C C . ALA A 1 93 ? -0.427 11.619 1.827 1.00 90.06 93 ALA A C 1
ATOM 704 O O . ALA A 1 93 ? 0.657 11.058 1.676 1.00 90.06 93 ALA A O 1
ATOM 705 N N . GLU A 1 94 ? -1.004 11.709 3.022 1.00 92.25 94 GLU A N 1
ATOM 706 C CA . GLU A 1 94 ? -0.460 11.127 4.243 1.00 92.25 94 GLU A CA 1
ATOM 707 C C . GLU A 1 94 ? -0.546 9.599 4.225 1.00 92.25 94 GLU A C 1
ATOM 709 O O . GLU A 1 94 ? 0.401 8.935 4.648 1.00 92.25 94 GLU A O 1
ATOM 714 N N . ALA A 1 95 ? -1.643 9.040 3.701 1.00 92.12 95 ALA A N 1
ATOM 715 C CA . ALA A 1 95 ? -1.779 7.602 3.504 1.00 92.12 95 ALA A CA 1
ATOM 716 C C . ALA A 1 95 ? -0.705 7.080 2.545 1.00 92.12 95 ALA A C 1
ATOM 718 O O . ALA A 1 95 ? 0.017 6.148 2.895 1.00 92.12 95 ALA A O 1
ATOM 719 N N . LEU A 1 96 ? -0.537 7.730 1.390 1.00 90.94 96 LEU A N 1
ATOM 720 C CA . LEU A 1 96 ? 0.472 7.359 0.404 1.00 90.94 96 LEU A CA 1
ATOM 721 C C . LEU A 1 96 ? 1.884 7.420 1.002 1.00 90.94 96 LEU A C 1
ATOM 723 O O . LEU A 1 96 ? 2.622 6.443 0.917 1.00 90.94 96 LEU A O 1
ATOM 727 N N . LYS A 1 97 ? 2.239 8.508 1.699 1.00 91.06 97 LYS A N 1
ATOM 728 C CA . LYS A 1 97 ? 3.539 8.628 2.385 1.00 91.06 97 LYS A CA 1
ATOM 729 C C . LYS A 1 97 ? 3.770 7.516 3.408 1.00 91.06 97 LYS A C 1
ATOM 731 O O . LYS A 1 97 ? 4.878 6.990 3.503 1.00 91.06 97 LYS A O 1
ATOM 736 N N . ALA A 1 98 ? 2.745 7.153 4.182 1.00 93.25 98 ALA A N 1
ATOM 737 C CA . ALA A 1 98 ? 2.848 6.073 5.160 1.00 93.25 98 ALA A CA 1
ATOM 738 C C . ALA A 1 98 ? 3.080 4.714 4.480 1.00 93.25 98 ALA A C 1
ATOM 740 O O . ALA A 1 98 ? 3.960 3.967 4.907 1.00 93.25 98 ALA A O 1
ATOM 741 N N . VAL A 1 99 ? 2.341 4.419 3.406 1.00 93.94 99 VAL A N 1
ATOM 742 C CA . VAL A 1 99 ? 2.483 3.181 2.623 1.00 93.94 99 VAL A CA 1
ATOM 743 C C . VAL A 1 99 ? 3.869 3.099 1.981 1.00 93.94 99 VAL A C 1
ATOM 745 O O . VAL A 1 99 ? 4.564 2.101 2.153 1.00 93.94 99 VAL A O 1
ATOM 748 N N . VAL A 1 100 ? 4.319 4.167 1.317 1.00 91.81 100 VAL A N 1
ATOM 749 C CA . VAL A 1 100 ? 5.637 4.225 0.663 1.00 91.81 100 VAL A CA 1
ATOM 750 C C . VAL A 1 100 ? 6.762 4.070 1.680 1.00 91.81 100 VAL A C 1
ATOM 752 O O . VAL A 1 100 ? 7.696 3.302 1.457 1.00 91.81 100 VAL A O 1
ATOM 755 N N . SER A 1 101 ? 6.648 4.708 2.847 1.00 92.94 101 SER A N 1
ATOM 756 C CA . SER A 1 101 ? 7.612 4.505 3.929 1.00 92.94 101 SER A CA 1
ATOM 757 C C . SER A 1 101 ? 7.661 3.051 4.415 1.00 92.94 101 SER A C 1
ATOM 759 O O . SER A 1 101 ? 8.724 2.605 4.846 1.00 92.94 101 SER A O 1
ATOM 761 N N . CYS A 1 102 ? 6.548 2.313 4.366 1.00 95.38 102 CYS A N 1
ATOM 762 C CA . CYS A 1 102 ? 6.500 0.902 4.752 1.00 95.38 102 CYS A CA 1
ATOM 763 C C . CYS A 1 102 ? 7.046 -0.041 3.665 1.00 95.38 102 CYS A C 1
ATOM 765 O O . CYS A 1 102 ? 7.456 -1.155 3.993 1.00 95.38 102 CYS A O 1
ATOM 767 N N . LEU A 1 103 ? 7.144 0.399 2.403 1.00 94.81 103 LEU A N 1
ATOM 768 C CA . LEU A 1 103 ? 7.889 -0.337 1.374 1.00 94.81 103 LEU A CA 1
ATOM 769 C C . LEU A 1 103 ? 9.379 -0.431 1.722 1.00 94.81 103 LEU A C 1
ATOM 771 O O . LEU A 1 103 ? 10.026 -1.394 1.339 1.00 94.81 103 LEU A O 1
ATOM 775 N N . GLU A 1 104 ? 9.933 0.534 2.459 1.00 92.44 104 GLU A N 1
ATOM 776 C CA . GLU A 1 104 ? 11.334 0.522 2.905 1.00 92.44 104 GLU A CA 1
ATOM 777 C C . GLU A 1 104 ? 11.524 -0.102 4.304 1.00 92.44 104 GLU A C 1
ATOM 779 O O . GLU A 1 104 ? 12.591 0.031 4.906 1.00 92.44 104 GLU A O 1
ATOM 784 N N . ASP A 1 105 ? 10.511 -0.784 4.855 1.00 94.75 105 ASP A N 1
ATOM 785 C CA . ASP A 1 105 ? 10.635 -1.407 6.175 1.00 94.75 105 ASP A CA 1
ATOM 786 C C . ASP A 1 105 ? 11.623 -2.588 6.159 1.00 94.75 105 ASP A C 1
ATOM 788 O O . ASP A 1 105 ? 11.754 -3.320 5.176 1.00 94.75 105 ASP A O 1
ATOM 792 N N . ALA A 1 106 ? 12.316 -2.805 7.277 1.00 93.00 106 ALA A N 1
ATOM 793 C CA . ALA A 1 106 ? 13.245 -3.921 7.426 1.00 93.00 106 ALA A CA 1
ATOM 794 C C . ALA A 1 106 ? 12.513 -5.275 7.443 1.00 93.00 106 ALA A C 1
ATOM 796 O O . ALA A 1 106 ? 13.072 -6.291 7.025 1.00 93.00 106 ALA A O 1
ATOM 797 N N . ASP A 1 107 ? 11.268 -5.291 7.920 1.00 94.88 107 ASP A N 1
ATOM 798 C CA . ASP A 1 107 ? 10.435 -6.485 7.986 1.00 94.88 107 ASP A CA 1
ATOM 799 C C . ASP A 1 107 ? 9.825 -6.837 6.618 1.00 94.88 107 ASP A C 1
ATOM 801 O O . ASP A 1 107 ? 9.129 -6.034 5.997 1.00 94.88 107 ASP A O 1
ATOM 805 N N . VAL A 1 108 ? 10.078 -8.067 6.158 1.00 96.69 108 VAL A N 1
ATOM 806 C CA . VAL A 1 108 ? 9.640 -8.567 4.841 1.00 96.69 108 VAL A CA 1
ATOM 807 C C . VAL A 1 108 ? 8.118 -8.540 4.710 1.00 96.69 108 VAL A C 1
ATOM 809 O O . VAL A 1 108 ? 7.599 -8.147 3.669 1.00 96.69 108 VAL A O 1
ATOM 812 N N . GLU A 1 109 ? 7.394 -8.919 5.763 1.00 97.50 109 GLU A N 1
ATOM 813 C CA . GLU A 1 109 ? 5.932 -8.997 5.726 1.00 97.50 109 GLU A CA 1
ATOM 814 C C . GLU A 1 109 ? 5.289 -7.607 5.667 1.00 97.50 109 GLU A C 1
ATOM 816 O O . GLU A 1 109 ? 4.276 -7.402 4.993 1.00 97.50 109 GLU A O 1
ATOM 821 N N . THR A 1 110 ? 5.915 -6.621 6.311 1.00 97.31 110 THR A N 1
ATOM 822 C CA . THR A 1 110 ? 5.522 -5.212 6.208 1.00 97.31 110 THR A CA 1
ATOM 823 C C . THR A 1 110 ? 5.673 -4.714 4.775 1.00 97.31 110 THR A C 1
ATOM 825 O O . THR A 1 110 ? 4.725 -4.131 4.242 1.00 97.31 110 THR A O 1
ATOM 828 N N . ARG A 1 111 ? 6.804 -5.001 4.113 1.00 97.12 111 ARG A N 1
ATOM 829 C CA . ARG A 1 111 ? 7.001 -4.648 2.696 1.00 97.12 111 ARG A CA 1
ATOM 830 C C . ARG A 1 111 ? 5.997 -5.355 1.788 1.00 97.12 111 ARG A C 1
ATOM 832 O O . ARG A 1 111 ? 5.365 -4.693 0.970 1.00 97.12 111 ARG A O 1
ATOM 839 N N . ARG A 1 112 ? 5.782 -6.661 1.987 1.00 97.81 112 ARG A N 1
ATOM 840 C CA . ARG A 1 112 ? 4.791 -7.462 1.245 1.00 97.81 112 ARG A CA 1
ATOM 841 C C . ARG A 1 112 ? 3.394 -6.861 1.327 1.00 97.81 112 ARG A C 1
ATOM 843 O O . ARG A 1 112 ? 2.760 -6.615 0.304 1.00 97.81 112 ARG A O 1
ATOM 850 N N . THR A 1 113 ? 2.927 -6.616 2.550 1.00 97.62 113 THR A N 1
ATOM 851 C CA . THR A 1 113 ? 1.594 -6.058 2.803 1.00 97.62 113 THR A CA 1
ATOM 852 C C . THR A 1 113 ? 1.478 -4.675 2.169 1.00 97.62 113 THR A C 1
ATOM 854 O O . THR A 1 113 ? 0.466 -4.359 1.554 1.00 97.62 113 THR A O 1
ATOM 857 N N . SER A 1 114 ? 2.533 -3.863 2.261 1.00 96.12 114 SER A N 1
ATOM 858 C CA . SER A 1 114 ? 2.560 -2.524 1.666 1.00 96.12 114 SER A CA 1
ATOM 859 C C . SER A 1 114 ? 2.506 -2.570 0.140 1.00 96.12 114 SER A C 1
ATOM 861 O O . SER A 1 114 ? 1.792 -1.766 -0.441 1.00 96.12 114 SER A O 1
ATOM 863 N N . LEU A 1 115 ? 3.174 -3.528 -0.514 1.00 95.81 115 LEU A N 1
ATOM 864 C CA . LEU A 1 115 ? 3.052 -3.745 -1.962 1.00 95.81 115 LEU A CA 1
ATOM 865 C C . LEU A 1 115 ? 1.618 -4.111 -2.373 1.00 95.81 115 LEU A C 1
ATOM 867 O O . LEU A 1 115 ? 1.127 -3.590 -3.367 1.00 95.81 115 LEU A O 1
ATOM 871 N N . MET A 1 116 ? 0.921 -4.950 -1.595 1.00 95.56 116 MET A N 1
ATOM 872 C CA . MET A 1 116 ? -0.497 -5.259 -1.856 1.00 95.56 116 MET A CA 1
ATOM 873 C C . MET A 1 116 ? -1.380 -4.018 -1.706 1.00 95.56 116 MET A C 1
ATOM 875 O O . MET A 1 116 ? -2.278 -3.787 -2.507 1.00 95.56 116 MET A O 1
ATOM 879 N N . VAL A 1 117 ? -1.118 -3.206 -0.678 1.00 94.75 117 VAL A N 1
ATOM 880 C CA . VAL A 1 117 ? -1.825 -1.938 -0.482 1.00 94.75 117 VAL A CA 1
ATOM 881 C C . VAL A 1 117 ? -1.568 -1.007 -1.662 1.00 94.75 117 VAL A C 1
ATOM 883 O O . VAL A 1 117 ? -2.522 -0.454 -2.188 1.00 94.75 117 VAL A O 1
ATOM 886 N N . VAL A 1 118 ? -0.315 -0.867 -2.106 1.00 92.25 118 VAL A N 1
ATOM 887 C CA . VAL A 1 118 ? 0.052 -0.060 -3.278 1.00 92.25 118 VAL A CA 1
ATOM 888 C C . VAL A 1 118 ? -0.737 -0.475 -4.516 1.00 92.25 118 VAL A C 1
ATOM 890 O O . VAL A 1 118 ? -1.270 0.397 -5.190 1.00 92.25 118 VAL A O 1
ATOM 893 N N . ASP A 1 119 ? -0.845 -1.774 -4.783 1.00 91.31 119 ASP A N 1
ATOM 894 C CA . ASP A 1 119 ? -1.566 -2.296 -5.946 1.00 91.31 119 ASP A CA 1
ATOM 895 C C . ASP A 1 119 ? -3.041 -1.854 -5.964 1.00 91.31 119 ASP A C 1
ATOM 897 O O . ASP A 1 119 ? -3.573 -1.435 -6.988 1.00 91.31 119 ASP A O 1
ATOM 901 N N . LEU A 1 120 ? -3.682 -1.843 -4.791 1.00 89.50 120 LEU A N 1
ATOM 902 C CA . LEU A 1 120 ? -5.054 -1.354 -4.612 1.00 89.50 120 LEU A CA 1
ATOM 903 C C . LEU A 1 120 ? -5.154 0.181 -4.571 1.00 89.50 120 LEU A C 1
ATOM 905 O O . LEU A 1 120 ? -6.233 0.737 -4.768 1.00 89.50 120 LEU A O 1
ATOM 909 N N . PHE A 1 121 ? -4.046 0.864 -4.284 1.00 80.12 121 PHE A N 1
ATOM 910 C CA . PHE A 1 121 ? -3.936 2.321 -4.219 1.00 80.12 121 PHE A CA 1
ATOM 911 C C . PHE A 1 121 ? -3.537 2.967 -5.545 1.00 80.12 121 PHE A C 1
ATOM 913 O O . PHE A 1 121 ? -3.487 4.199 -5.578 1.00 80.12 121 PHE A O 1
ATOM 920 N N . LEU A 1 122 ? -3.219 2.182 -6.587 1.00 73.94 122 LEU A N 1
ATOM 921 C CA . LEU A 1 122 ? -2.727 2.681 -7.872 1.00 73.94 122 LEU A CA 1
ATOM 922 C C . LEU A 1 122 ? -3.613 3.828 -8.373 1.00 73.94 122 LEU A C 1
ATOM 924 O O . LEU A 1 122 ? -4.743 3.642 -8.816 1.00 73.94 122 LEU A O 1
ATOM 928 N N . ALA A 1 123 ? -3.078 5.038 -8.261 1.00 67.69 123 ALA A N 1
ATOM 929 C CA . ALA A 1 123 ? -3.756 6.287 -8.564 1.00 67.69 123 ALA A CA 1
ATOM 930 C C . ALA A 1 123 ? -2.726 7.308 -9.054 1.00 67.69 123 ALA A C 1
ATOM 932 O O . ALA A 1 123 ? -1.543 7.204 -8.726 1.00 67.69 123 ALA A O 1
ATOM 933 N N . GLU A 1 124 ? -3.170 8.334 -9.784 1.00 57.31 124 GLU A N 1
ATOM 934 C CA . GLU A 1 124 ? -2.291 9.378 -10.341 1.00 57.31 124 GLU A CA 1
ATOM 935 C C . GLU A 1 124 ? -1.237 9.948 -9.370 1.00 57.31 124 GLU A C 1
ATOM 937 O O . GLU A 1 124 ? -0.085 10.117 -9.784 1.00 57.31 124 GLU A O 1
ATOM 942 N N . PRO A 1 125 ? -1.539 10.206 -8.081 1.00 62.44 125 PRO A N 1
ATOM 943 C CA . PRO A 1 125 ? -0.551 10.763 -7.160 1.00 62.44 125 PRO A CA 1
ATOM 944 C C . PRO A 1 125 ? 0.646 9.848 -6.864 1.00 62.44 125 PRO A C 1
ATOM 946 O O . PRO A 1 125 ? 1.667 10.330 -6.374 1.00 62.44 125 PRO A O 1
ATOM 949 N N . MET A 1 126 ? 0.563 8.547 -7.173 1.00 69.69 126 MET A N 1
ATOM 950 C CA . MET A 1 126 ? 1.702 7.632 -7.050 1.00 69.69 126 MET A CA 1
ATOM 951 C C . MET A 1 126 ? 2.885 8.018 -7.936 1.00 69.69 126 MET A C 1
ATOM 953 O O . MET A 1 126 ? 4.003 7.593 -7.655 1.00 69.69 126 MET A O 1
ATOM 957 N N . ARG A 1 127 ? 2.668 8.869 -8.949 1.00 68.62 127 ARG A N 1
ATOM 958 C CA . ARG A 1 127 ? 3.716 9.425 -9.810 1.00 68.62 127 ARG A CA 1
ATOM 959 C C . ARG A 1 127 ? 4.919 9.961 -9.018 1.00 68.62 127 ARG A C 1
ATOM 961 O O . ARG A 1 127 ? 6.055 9.720 -9.406 1.00 68.62 127 ARG A O 1
ATOM 968 N N . GLY A 1 128 ? 4.688 10.655 -7.901 1.00 71.81 128 GLY A N 1
ATOM 969 C CA . GLY A 1 128 ? 5.771 11.238 -7.097 1.00 71.81 128 GLY A CA 1
ATOM 970 C C . GLY A 1 128 ? 6.600 10.220 -6.306 1.00 71.81 128 GLY A C 1
ATOM 971 O O . GLY A 1 128 ? 7.691 10.542 -5.848 1.00 71.81 128 GLY A O 1
ATOM 972 N N . GLU A 1 129 ? 6.102 8.993 -6.159 1.00 81.50 129 GLU A N 1
ATOM 973 C CA . GLU A 1 129 ? 6.637 7.989 -5.233 1.00 81.50 129 GLU A CA 1
ATOM 974 C C . GLU A 1 129 ? 7.128 6.718 -5.954 1.00 81.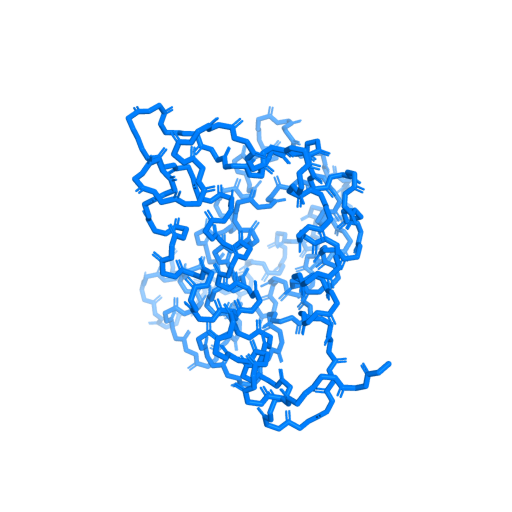50 129 GLU A C 1
ATOM 976 O O . GLU A 1 129 ? 7.469 5.716 -5.320 1.00 81.50 129 GLU A O 1
ATOM 981 N N . LEU A 1 130 ? 7.215 6.763 -7.291 1.00 82.56 130 LEU A N 1
ATOM 982 C CA . LEU A 1 130 ? 7.637 5.648 -8.153 1.00 82.56 130 LEU A CA 1
ATOM 983 C C . LEU A 1 130 ? 9.021 5.100 -7.781 1.00 82.56 130 LEU A C 1
ATOM 985 O O . LEU A 1 130 ? 9.260 3.898 -7.880 1.00 82.56 130 LEU A O 1
ATOM 989 N N . THR A 1 131 ? 9.906 5.953 -7.264 1.00 86.62 131 THR A N 1
ATOM 990 C CA . THR A 1 131 ? 11.226 5.565 -6.749 1.00 86.62 131 THR A CA 1
ATOM 991 C C . THR A 1 131 ? 11.136 4.490 -5.664 1.00 86.62 131 THR A C 1
ATOM 993 O O . THR A 1 131 ? 11.942 3.561 -5.640 1.00 86.62 131 THR A O 1
ATOM 996 N N . GLY A 1 132 ? 10.168 4.603 -4.747 1.00 86.50 132 GLY A N 1
ATOM 997 C CA . GLY A 1 132 ? 9.989 3.642 -3.656 1.00 86.50 132 GLY A CA 1
ATOM 998 C C . GLY A 1 132 ? 9.549 2.265 -4.152 1.00 86.50 132 GLY A C 1
ATOM 999 O O . GLY A 1 132 ? 9.947 1.253 -3.572 1.00 86.50 132 GLY A O 1
ATOM 1000 N N . LEU A 1 133 ? 8.771 2.235 -5.238 1.00 90.31 133 LEU A N 1
ATOM 1001 C CA . LEU A 1 133 ? 8.316 1.008 -5.885 1.00 90.31 133 LEU A CA 1
ATOM 1002 C C . LEU A 1 133 ? 9.429 0.366 -6.725 1.00 90.31 133 LEU A C 1
ATOM 1004 O O . LEU A 1 133 ? 9.682 -0.822 -6.564 1.00 90.31 133 LEU A O 1
ATOM 1008 N N . LEU A 1 134 ? 10.146 1.145 -7.544 1.00 93.44 134 LEU A N 1
ATOM 1009 C CA . LEU A 1 134 ? 11.260 0.648 -8.367 1.00 93.44 134 LEU A CA 1
ATOM 1010 C C . LEU A 1 134 ? 12.333 -0.043 -7.519 1.00 93.44 134 LEU A C 1
ATOM 1012 O O . LEU A 1 134 ? 12.756 -1.145 -7.841 1.00 93.44 134 LEU A O 1
ATOM 1016 N N . LYS A 1 135 ? 12.684 0.530 -6.361 1.00 93.19 135 LYS A N 1
ATOM 1017 C CA . LYS A 1 135 ? 13.626 -0.082 -5.404 1.00 93.19 135 LYS A CA 1
ATOM 1018 C C . LYS A 1 135 ? 13.224 -1.484 -4.922 1.00 93.19 135 LYS A C 1
ATOM 1020 O O . LYS A 1 135 ? 14.053 -2.171 -4.331 1.00 93.19 135 LYS A O 1
ATOM 1025 N N . ARG A 1 136 ? 11.960 -1.902 -5.069 1.00 94.94 136 ARG A N 1
ATOM 1026 C CA . ARG A 1 136 ? 11.512 -3.253 -4.685 1.00 94.94 136 ARG A CA 1
ATOM 1027 C C . ARG A 1 136 ? 11.833 -4.307 -5.749 1.00 94.94 136 ARG A C 1
ATOM 1029 O O . ARG A 1 136 ? 11.826 -5.490 -5.425 1.00 94.94 136 ARG A O 1
ATOM 1036 N N . LEU A 1 137 ? 12.204 -3.902 -6.965 1.00 95.00 137 LEU A N 1
ATOM 1037 C CA . LEU A 1 137 ? 12.799 -4.804 -7.958 1.00 95.00 137 LEU A CA 1
ATOM 1038 C C . LEU A 1 137 ? 14.215 -5.261 -7.547 1.00 95.00 137 LEU A C 1
ATOM 1040 O O . LEU A 1 137 ? 14.647 -6.336 -7.958 1.00 95.00 137 LEU A O 1
ATOM 1044 N N . ASP A 1 138 ? 14.878 -4.516 -6.654 1.00 94.25 138 ASP A N 1
ATOM 1045 C CA . ASP A 1 138 ? 16.155 -4.859 -6.001 1.00 94.25 138 ASP A CA 1
ATOM 1046 C C . ASP A 1 138 ? 15.985 -5.494 -4.603 1.00 94.25 138 ASP A C 1
ATOM 1048 O O . ASP A 1 138 ? 16.931 -5.554 -3.810 1.00 94.25 138 ASP A O 1
ATOM 1052 N N . ASP A 1 139 ? 14.774 -5.922 -4.225 1.00 96.19 139 ASP A N 1
ATOM 1053 C CA . ASP A 1 139 ? 14.570 -6.535 -2.910 1.00 96.19 139 ASP A CA 1
ATOM 1054 C C . ASP A 1 139 ? 15.380 -7.835 -2.774 1.00 96.19 139 ASP A C 1
ATOM 1056 O O . ASP A 1 139 ? 15.514 -8.604 -3.719 1.00 96.19 139 ASP 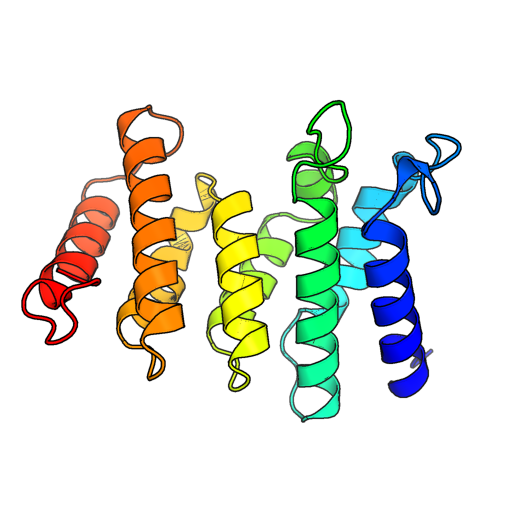A O 1
ATOM 1060 N N . SER A 1 140 ? 15.875 -8.148 -1.574 1.00 94.12 140 SER A N 1
ATOM 1061 C CA . SER A 1 140 ? 16.630 -9.389 -1.333 1.00 94.12 140 SER A CA 1
ATOM 1062 C C . SER A 1 140 ? 15.764 -10.655 -1.363 1.00 94.12 140 SER A C 1
ATOM 1064 O O . SER A 1 140 ? 16.264 -11.764 -1.165 1.00 94.12 140 SER A O 1
ATOM 1066 N N . ARG A 1 141 ? 14.449 -10.497 -1.539 1.00 95.94 141 ARG A N 1
ATOM 1067 C CA . ARG A 1 141 ? 13.450 -11.561 -1.550 1.00 95.94 141 ARG A CA 1
ATOM 1068 C C . ARG A 1 141 ? 12.786 -11.633 -2.918 1.00 95.94 141 ARG A C 1
ATOM 1070 O O . ARG A 1 141 ? 11.942 -10.795 -3.220 1.00 95.94 141 ARG A O 1
ATOM 1077 N N . ASP A 1 142 ? 13.076 -12.683 -3.681 1.00 95.19 142 ASP A N 1
ATOM 1078 C CA . ASP A 1 142 ? 12.494 -12.911 -5.014 1.00 95.19 142 ASP A CA 1
ATOM 1079 C C . ASP A 1 142 ? 10.969 -12.787 -5.051 1.00 95.19 142 ASP A C 1
ATOM 1081 O O . ASP A 1 142 ? 10.413 -12.158 -5.941 1.00 95.19 142 ASP A O 1
ATOM 1085 N N . GLU A 1 143 ? 10.283 -13.301 -4.033 1.00 95.62 143 GLU A N 1
ATOM 1086 C CA . GLU A 1 143 ? 8.829 -13.174 -3.889 1.00 95.62 143 GLU A CA 1
ATOM 1087 C C . GLU A 1 143 ? 8.327 -11.719 -3.891 1.00 95.62 143 GLU A C 1
ATOM 1089 O O . GLU A 1 143 ? 7.261 -11.444 -4.437 1.00 95.62 143 GLU A O 1
ATOM 1094 N N . LEU A 1 144 ? 9.083 -10.781 -3.309 1.00 96.69 144 LEU A N 1
ATOM 1095 C CA . LEU A 1 144 ? 8.732 -9.359 -3.311 1.00 96.69 144 LEU A CA 1
ATOM 1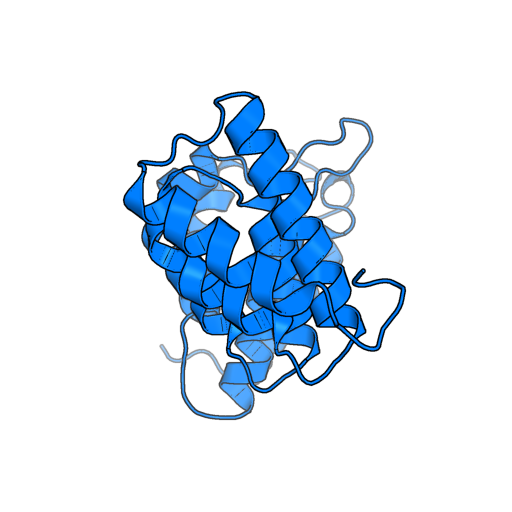096 C C . LEU A 1 144 ? 9.068 -8.706 -4.647 1.00 96.69 144 LEU A C 1
ATOM 1098 O O . LEU A 1 144 ? 8.315 -7.848 -5.100 1.00 96.69 144 LEU A O 1
ATOM 1102 N N . ARG A 1 145 ? 10.154 -9.135 -5.295 1.00 96.44 145 ARG A N 1
ATOM 1103 C CA . ARG A 1 145 ? 10.526 -8.678 -6.639 1.00 96.44 145 ARG A CA 1
ATOM 1104 C C . ARG A 1 145 ? 9.440 -9.071 -7.644 1.00 96.44 145 ARG A C 1
ATOM 1106 O O . ARG A 1 145 ? 8.916 -8.212 -8.342 1.00 96.44 145 ARG A O 1
ATOM 1113 N N . VAL A 1 146 ? 9.003 -10.334 -7.616 1.00 95.69 146 VAL A N 1
ATOM 1114 C CA . VAL A 1 146 ? 7.934 -10.863 -8.484 1.00 95.69 146 VAL A CA 1
ATOM 1115 C C . VAL A 1 146 ? 6.616 -10.144 -8.214 1.00 95.69 146 VAL A C 1
ATOM 1117 O O . VAL A 1 146 ? 5.932 -9.718 -9.143 1.00 95.69 146 VAL A O 1
ATOM 1120 N N . GLN A 1 147 ? 6.270 -9.941 -6.940 1.00 95.81 147 GLN A N 1
ATOM 1121 C CA . GLN A 1 147 ? 5.085 -9.165 -6.579 1.00 95.81 147 GLN A CA 1
ATOM 1122 C C . GLN A 1 147 ? 5.170 -7.724 -7.104 1.00 95.81 147 GLN A C 1
ATOM 1124 O O . GLN A 1 147 ? 4.177 -7.192 -7.592 1.00 95.81 147 GLN A O 1
ATOM 1129 N N . THR A 1 148 ? 6.349 -7.104 -7.043 1.00 95.50 148 THR A N 1
ATOM 1130 C CA . THR A 1 148 ? 6.587 -5.749 -7.556 1.00 95.50 148 THR A CA 1
ATOM 1131 C C . THR A 1 148 ? 6.393 -5.681 -9.070 1.00 95.50 148 THR A C 1
ATOM 1133 O O . THR A 1 148 ? 5.761 -4.740 -9.546 1.00 95.50 148 THR A O 1
ATOM 1136 N N . CYS A 1 149 ? 6.840 -6.691 -9.826 1.00 95.06 149 CYS A N 1
ATOM 1137 C CA . CYS A 1 149 ? 6.530 -6.798 -11.255 1.00 95.06 149 CYS A CA 1
ATOM 1138 C C . CYS A 1 149 ? 5.016 -6.825 -11.502 1.00 95.06 149 CYS A C 1
ATOM 1140 O O . CYS A 1 149 ? 4.530 -6.107 -12.372 1.00 95.06 149 CYS A O 1
ATOM 1142 N N . GLY A 1 150 ? 4.255 -7.569 -10.690 1.00 93.88 150 GLY A N 1
ATOM 1143 C CA . GLY A 1 150 ? 2.788 -7.566 -10.737 1.00 93.88 150 GLY A CA 1
ATOM 1144 C C . GLY A 1 150 ? 2.178 -6.170 -10.560 1.00 93.88 150 GLY A C 1
ATOM 1145 O O . GLY A 1 150 ? 1.328 -5.764 -11.350 1.00 93.88 150 GLY A O 1
ATOM 1146 N N . VAL A 1 151 ? 2.676 -5.396 -9.589 1.00 94.00 151 VAL A N 1
ATOM 1147 C CA . VAL A 1 151 ? 2.246 -4.001 -9.382 1.00 94.00 151 VAL A CA 1
ATOM 1148 C C . VAL A 1 151 ? 2.577 -3.132 -10.601 1.00 94.00 151 VAL A C 1
ATOM 1150 O O . VAL A 1 151 ? 1.746 -2.332 -11.029 1.00 94.00 151 VAL A O 1
ATOM 1153 N N . PHE A 1 152 ? 3.761 -3.291 -11.205 1.00 93.88 152 PHE A N 1
ATOM 1154 C CA . PHE A 1 152 ? 4.120 -2.551 -12.420 1.00 93.88 152 PHE A CA 1
ATOM 1155 C C . PHE A 1 152 ? 3.254 -2.924 -13.623 1.00 93.88 152 PHE A C 1
ATOM 1157 O O . PHE A 1 152 ? 2.893 -2.038 -14.393 1.00 93.88 152 PHE A O 1
ATOM 1164 N N . LEU A 1 153 ? 2.867 -4.192 -13.776 1.00 93.12 153 LEU A N 1
ATOM 1165 C CA . LEU A 1 153 ? 1.932 -4.607 -14.826 1.00 93.12 153 LEU A CA 1
ATOM 1166 C C . LEU A 1 153 ? 0.585 -3.889 -14.679 1.00 93.12 153 LEU A C 1
ATOM 1168 O O . LEU A 1 153 ? 0.091 -3.310 -15.648 1.00 93.12 153 LEU A O 1
ATOM 1172 N N . ASN A 1 154 ? 0.031 -3.857 -13.465 1.00 92.50 154 ASN A N 1
ATOM 1173 C CA . ASN A 1 154 ? -1.215 -3.142 -13.183 1.00 92.50 154 ASN A CA 1
ATOM 1174 C C . ASN A 1 154 ? -1.063 -1.629 -13.389 1.00 92.50 154 ASN A C 1
ATOM 1176 O O . ASN A 1 154 ? -1.935 -0.991 -13.980 1.00 92.50 154 ASN A O 1
ATOM 1180 N N . PHE A 1 155 ? 0.072 -1.056 -12.985 1.00 91.94 155 PHE A N 1
ATOM 1181 C CA . PHE A 1 155 ? 0.400 0.346 -13.227 1.00 91.94 155 PHE A CA 1
ATOM 1182 C C . PHE A 1 155 ? 0.454 0.678 -14.724 1.00 91.94 155 PHE A C 1
ATOM 1184 O O . PHE A 1 155 ? -0.194 1.626 -15.162 1.00 91.94 155 PHE A O 1
ATOM 1191 N N . PHE A 1 156 ? 1.165 -0.105 -15.538 1.00 91.81 156 PHE A N 1
ATOM 1192 C CA . PHE A 1 156 ? 1.242 0.128 -16.982 1.00 91.81 156 PHE A CA 1
ATOM 1193 C C . PHE A 1 156 ? -0.104 -0.087 -17.678 1.00 91.81 156 PHE A C 1
ATOM 1195 O O . PHE A 1 156 ? -0.432 0.657 -18.602 1.00 91.81 156 PHE A O 1
ATOM 1202 N N . ALA A 1 157 ? -0.921 -1.039 -17.218 1.00 92.31 157 ALA A N 1
ATOM 1203 C CA . ALA A 1 157 ? -2.293 -1.194 -17.696 1.00 92.31 157 ALA A CA 1
ATOM 1204 C C . ALA A 1 157 ? -3.159 0.037 -17.358 1.00 92.31 157 ALA A C 1
ATOM 1206 O O . ALA A 1 157 ? -3.930 0.515 -18.197 1.00 92.31 157 ALA A O 1
ATOM 1207 N N . ALA A 1 158 ? -3.002 0.605 -16.159 1.00 89.62 158 ALA A N 1
ATOM 1208 C CA . ALA A 1 158 ? -3.667 1.844 -15.764 1.00 89.62 158 ALA A CA 1
ATOM 1209 C C . ALA A 1 158 ? -3.197 3.046 -16.606 1.00 89.62 158 ALA A C 1
ATOM 1211 O O . ALA A 1 158 ? -4.016 3.871 -17.008 1.00 89.62 158 ALA A O 1
ATOM 1212 N N . VAL A 1 159 ? -1.908 3.115 -16.953 1.00 90.00 159 VAL A N 1
ATOM 1213 C CA . VAL A 1 159 ? -1.383 4.131 -17.881 1.00 90.00 159 VAL A CA 1
ATOM 1214 C C . VAL A 1 159 ? -1.964 3.950 -19.285 1.00 90.00 159 VAL A C 1
ATOM 1216 O O . VAL A 1 159 ? -2.485 4.899 -19.865 1.00 90.00 159 VAL A O 1
ATOM 1219 N N . GLY A 1 160 ? -1.948 2.726 -19.818 1.00 90.94 160 GLY A N 1
ATOM 1220 C CA . GLY A 1 160 ? -2.460 2.417 -21.157 1.00 90.94 160 GLY A CA 1
ATOM 1221 C C . GLY A 1 160 ? -3.968 2.640 -21.317 1.00 90.94 160 GLY A C 1
ATOM 1222 O O . GLY A 1 160 ? -4.430 2.943 -22.414 1.00 90.94 160 GLY A O 1
ATOM 1223 N N . SER A 1 161 ? -4.733 2.532 -20.229 1.00 91.81 161 SER A N 1
ATOM 1224 C CA . SER A 1 161 ? -6.169 2.850 -20.202 1.00 91.81 161 SER A CA 1
ATOM 1225 C C . SER A 1 161 ? -6.476 4.333 -19.958 1.00 91.81 161 SER A C 1
ATOM 1227 O O . SER A 1 161 ? -7.631 4.736 -20.079 1.00 91.81 161 SER A O 1
ATOM 1229 N N . GLY A 1 162 ? -5.469 5.150 -19.628 1.00 88.38 162 GLY A N 1
ATOM 1230 C CA . GLY A 1 162 ? -5.634 6.566 -19.292 1.00 88.38 162 GLY A CA 1
ATOM 1231 C C . GLY A 1 162 ? -6.118 6.831 -17.863 1.00 88.38 162 GLY A C 1
ATOM 1232 O O . GLY A 1 162 ? -6.410 7.977 -17.534 1.00 88.38 162 GLY A O 1
ATOM 1233 N N . ALA A 1 163 ? -6.196 5.806 -17.007 1.00 86.00 163 ALA A N 1
ATOM 1234 C CA . ALA A 1 163 ? -6.522 5.961 -15.587 1.00 86.00 163 ALA A CA 1
ATOM 1235 C C . ALA A 1 163 ? -5.384 6.627 -14.792 1.00 86.00 163 ALA A C 1
ATOM 1237 O O . ALA A 1 163 ? -5.630 7.270 -13.773 1.00 86.00 163 ALA A O 1
ATOM 1238 N N . ILE A 1 164 ? -4.143 6.478 -15.264 1.00 86.88 164 ILE A N 1
ATOM 1239 C CA . ILE A 1 164 ? -2.976 7.210 -14.773 1.00 86.88 164 ILE A CA 1
ATOM 1240 C C . ILE A 1 164 ? -2.346 7.940 -15.949 1.00 86.88 164 ILE A C 1
ATOM 1242 O O . ILE A 1 164 ? -1.893 7.318 -16.906 1.00 86.88 164 ILE A O 1
ATOM 1246 N N . VAL A 1 165 ? -2.247 9.262 -15.869 1.00 87.88 165 VAL A N 1
ATOM 1247 C CA . VAL A 1 165 ? -1.448 10.026 -16.829 1.00 87.88 165 VAL A CA 1
ATOM 1248 C C . VAL A 1 165 ? -0.010 10.097 -16.319 1.00 87.88 165 VAL A C 1
ATOM 1250 O O . VAL A 1 165 ? 0.213 10.336 -15.129 1.00 87.88 165 VAL A O 1
ATOM 1253 N N . LEU A 1 166 ? 0.977 9.943 -17.207 1.00 86.62 166 LEU A N 1
ATOM 1254 C CA . LEU A 1 166 ? 2.399 10.214 -16.956 1.00 86.62 166 LEU A CA 1
ATOM 1255 C C . LEU A 1 166 ? 2.906 11.264 -17.944 1.00 86.62 166 LEU A C 1
ATOM 1257 O O . LEU A 1 166 ? 2.438 11.325 -19.076 1.00 86.62 166 LEU A O 1
ATOM 1261 N N . ASP A 1 167 ? 3.836 12.107 -17.501 1.00 89.12 167 ASP A N 1
ATOM 1262 C CA . ASP A 1 167 ? 4.625 12.927 -18.422 1.00 89.12 167 ASP A CA 1
ATOM 1263 C C . ASP A 1 167 ? 5.832 12.128 -18.935 1.00 89.12 167 ASP A C 1
ATOM 1265 O O . ASP A 1 167 ? 6.159 11.061 -18.404 1.00 89.12 167 ASP A O 1
ATOM 1269 N N . ASP A 1 168 ? 6.510 12.669 -19.946 1.00 91.56 168 ASP A N 1
ATOM 1270 C CA . ASP A 1 168 ? 7.656 12.018 -20.585 1.00 91.56 168 ASP A CA 1
ATOM 1271 C C . ASP A 1 168 ? 8.797 11.722 -19.600 1.00 91.56 168 ASP A C 1
ATOM 1273 O O . ASP A 1 168 ? 9.492 10.718 -19.744 1.00 91.56 168 ASP A O 1
ATOM 1277 N N . VAL A 1 169 ? 8.977 12.561 -18.573 1.00 90.75 169 VAL A N 1
ATOM 1278 C CA . VAL A 1 169 ? 10.047 12.405 -17.576 1.00 90.75 169 VAL A CA 1
ATOM 1279 C C . VAL A 1 169 ? 9.780 11.194 -16.687 1.00 90.75 169 VAL A C 1
ATOM 1281 O O . VAL A 1 169 ? 10.666 10.365 -16.490 1.00 90.75 169 VAL A O 1
ATOM 1284 N N . HIS A 1 170 ? 8.563 11.065 -16.159 1.00 89.88 170 HIS A N 1
ATOM 1285 C CA . HIS A 1 170 ? 8.195 9.939 -15.301 1.00 89.88 170 HIS A CA 1
ATOM 1286 C C . HIS A 1 170 ? 8.050 8.644 -16.101 1.00 89.88 170 HIS A C 1
ATOM 1288 O O . HIS A 1 170 ? 8.409 7.581 -15.593 1.00 89.88 170 HIS A O 1
ATOM 1294 N N . TRP A 1 171 ? 7.566 8.725 -17.344 1.00 91.50 171 TRP A N 1
ATOM 1295 C CA . TRP A 1 171 ? 7.537 7.587 -18.258 1.00 91.50 171 TRP A CA 1
ATOM 1296 C C . TRP A 1 171 ? 8.945 7.034 -18.495 1.00 91.50 171 TRP A C 1
ATOM 1298 O O . TRP A 1 171 ? 9.197 5.861 -18.229 1.00 91.50 171 TRP A O 1
ATOM 1308 N N . ASP A 1 172 ? 9.880 7.887 -18.920 1.00 93.12 172 ASP A N 1
ATOM 1309 C CA . ASP A 1 172 ? 11.268 7.495 -19.169 1.00 93.12 172 ASP A CA 1
ATOM 1310 C C . ASP A 1 172 ? 11.943 6.956 -17.900 1.00 93.12 172 ASP A C 1
ATOM 1312 O O . ASP A 1 172 ? 12.619 5.927 -17.948 1.00 93.12 172 ASP A O 1
ATOM 1316 N N . TYR A 1 173 ? 11.703 7.594 -16.749 1.00 92.44 173 TYR A N 1
ATOM 1317 C CA . TYR A 1 173 ? 12.233 7.148 -15.461 1.00 92.44 173 TYR A CA 1
ATOM 1318 C C . TYR A 1 173 ? 11.775 5.730 -15.093 1.00 92.44 173 TYR A C 1
ATOM 1320 O O . TYR A 1 173 ? 12.609 4.885 -14.764 1.00 92.44 173 TYR A O 1
ATOM 1328 N N . VAL A 1 174 ? 10.470 5.446 -15.174 1.00 92.62 174 VAL A N 1
ATOM 1329 C CA . VAL A 1 174 ? 9.930 4.121 -14.830 1.00 92.62 174 VAL A CA 1
ATOM 1330 C C . VAL A 1 174 ? 10.357 3.072 -15.839 1.00 92.62 174 VAL A C 1
ATOM 1332 O O . VAL A 1 174 ? 10.800 2.002 -15.436 1.00 92.62 174 VAL A O 1
ATOM 1335 N N . VAL A 1 175 ? 10.259 3.365 -17.137 1.00 93.25 175 VAL A N 1
ATOM 1336 C CA . VAL A 1 175 ? 10.630 2.406 -18.181 1.00 93.25 175 VAL A CA 1
ATOM 1337 C C . VAL A 1 175 ? 12.102 2.030 -18.047 1.00 93.25 175 VAL A C 1
ATOM 1339 O O . VAL A 1 175 ? 12.415 0.846 -17.984 1.00 93.25 175 VAL A O 1
ATOM 1342 N N . LYS A 1 176 ? 13.010 3.002 -17.899 1.00 94.19 176 LYS A N 1
ATOM 1343 C CA . LYS A 1 176 ? 14.429 2.707 -17.644 1.00 94.19 176 LYS A CA 1
ATOM 1344 C C . LYS A 1 176 ? 14.621 1.907 -16.362 1.00 94.19 176 LYS A C 1
ATOM 1346 O O . LYS A 1 176 ? 15.361 0.932 -16.381 1.00 94.19 176 LYS A O 1
ATOM 1351 N N . GLY A 1 177 ? 13.950 2.297 -15.279 1.00 93.12 177 GLY A N 1
ATOM 1352 C CA . GLY A 1 177 ? 14.053 1.625 -13.986 1.00 93.12 177 GLY A CA 1
ATOM 1353 C C . GLY A 1 177 ? 13.570 0.173 -13.995 1.00 93.12 177 GLY A C 1
ATOM 1354 O O . GLY A 1 177 ? 14.101 -0.631 -13.248 1.00 93.12 177 GLY A O 1
ATOM 1355 N N . VAL A 1 178 ? 12.603 -0.185 -14.842 1.00 93.62 178 VAL A N 1
ATOM 1356 C CA . VAL A 1 178 ? 12.166 -1.580 -15.010 1.00 93.62 178 VAL A CA 1
ATOM 1357 C C . VAL A 1 178 ? 13.105 -2.339 -15.953 1.00 93.62 178 VAL A C 1
ATOM 1359 O O . VAL A 1 178 ? 13.484 -3.470 -15.663 1.00 93.62 178 VAL A O 1
ATOM 1362 N N . LEU A 1 179 ? 13.521 -1.721 -17.066 1.00 93.06 179 LEU A N 1
ATOM 1363 C CA . LEU A 1 179 ? 14.312 -2.385 -18.111 1.00 93.06 179 LEU A CA 1
ATOM 1364 C C . LEU A 1 179 ? 15.693 -2.868 -17.648 1.00 93.06 179 LEU A C 1
ATOM 1366 O O . LEU A 1 179 ? 16.220 -3.810 -18.235 1.00 93.06 179 LEU A O 1
ATOM 1370 N N . ILE A 1 180 ? 16.278 -2.262 -16.609 1.00 92.19 180 ILE A N 1
ATOM 1371 C CA . ILE A 1 180 ? 17.556 -2.734 -16.045 1.00 92.19 180 ILE A CA 1
ATOM 1372 C C . ILE A 1 180 ? 17.467 -4.129 -15.409 1.00 92.19 180 ILE A C 1
ATOM 1374 O O . ILE A 1 180 ? 18.506 -4.684 -15.085 1.00 92.19 180 ILE A O 1
ATOM 1378 N N . HIS A 1 181 ? 16.262 -4.669 -15.202 1.00 91.19 181 HIS A N 1
ATOM 1379 C CA . HIS A 1 181 ? 16.045 -5.984 -14.594 1.00 91.19 181 HIS A CA 1
ATOM 1380 C C . HIS A 1 181 ? 15.695 -7.077 -15.617 1.00 91.19 181 HIS A C 1
ATOM 1382 O O . HIS A 1 181 ? 15.355 -8.187 -15.224 1.00 91.19 181 HIS A O 1
ATOM 1388 N N . LEU A 1 182 ? 15.757 -6.793 -16.926 1.00 89.31 182 LEU A N 1
ATOM 1389 C CA . LEU A 1 182 ? 15.435 -7.782 -17.967 1.00 89.31 182 LEU A CA 1
ATOM 1390 C C . LEU A 1 182 ? 16.422 -8.956 -18.040 1.00 89.31 182 LEU A C 1
ATOM 1392 O O . LEU A 1 182 ? 16.096 -9.995 -18.606 1.00 89.31 182 LEU A O 1
ATOM 1396 N N . ASP A 1 183 ? 17.631 -8.793 -17.513 1.00 89.44 183 ASP A N 1
ATOM 1397 C CA . ASP A 1 183 ? 18.663 -9.828 -17.448 1.00 89.44 183 ASP A CA 1
ATOM 1398 C C . ASP A 1 183 ? 18.690 -10.551 -16.093 1.00 89.44 183 ASP A C 1
ATOM 1400 O O . ASP A 1 183 ? 19.687 -11.193 -15.750 1.00 89.44 183 ASP A O 1
ATOM 1404 N N . ASP A 1 184 ? 17.601 -10.473 -15.318 1.00 92.50 184 ASP A N 1
ATOM 1405 C CA . ASP A 1 184 ? 17.539 -11.117 -14.012 1.00 92.50 184 ASP A CA 1
ATOM 1406 C C . ASP A 1 184 ? 17.738 -12.634 -14.095 1.00 92.50 184 ASP A C 1
ATOM 1408 O O . ASP A 1 184 ? 17.273 -13.295 -15.021 1.00 92.50 184 ASP A O 1
ATOM 1412 N N . ALA A 1 185 ? 18.404 -13.215 -13.096 1.00 89.69 185 ALA A N 1
ATOM 1413 C CA . ALA A 1 185 ? 18.626 -14.657 -13.037 1.00 89.69 185 ALA A CA 1
ATOM 1414 C C . ALA A 1 185 ? 17.350 -15.458 -12.714 1.00 89.69 185 ALA A C 1
ATOM 1416 O O . ALA A 1 185 ? 17.312 -16.668 -12.945 1.00 89.69 185 ALA A O 1
ATOM 1417 N N . ASN A 1 186 ? 16.327 -14.822 -12.142 1.00 91.31 186 ASN A N 1
ATOM 1418 C CA . ASN A 1 186 ? 15.053 -15.453 -11.843 1.00 91.31 186 ASN A CA 1
ATOM 1419 C C . ASN A 1 186 ? 14.130 -15.398 -13.070 1.00 91.31 186 ASN A C 1
ATOM 1421 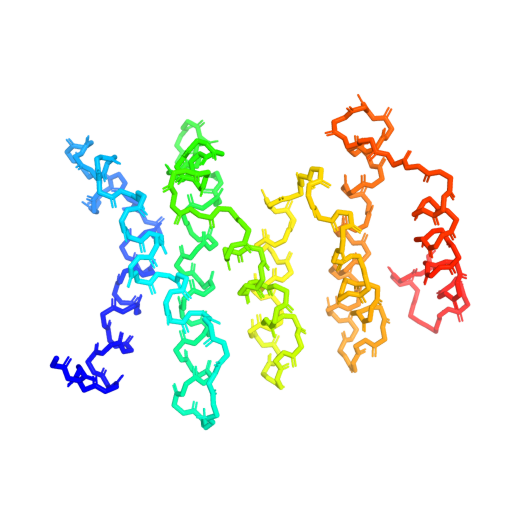O O . ASN A 1 186 ? 13.649 -14.334 -13.449 1.00 91.31 186 ASN A O 1
ATOM 1425 N N . GLU A 1 187 ? 13.824 -16.563 -13.643 1.00 89.50 187 GLU A N 1
ATOM 1426 C CA . GLU A 1 187 ? 12.963 -16.689 -14.830 1.00 89.50 187 GLU A CA 1
ATOM 1427 C C . GLU A 1 187 ? 11.553 -16.109 -14.641 1.00 89.50 187 GLU A C 1
ATOM 1429 O O . GLU A 1 187 ? 10.925 -15.732 -15.618 1.00 89.50 187 GLU A O 1
ATOM 1434 N N . ALA A 1 188 ? 11.036 -16.019 -13.410 1.00 89.25 188 ALA A N 1
ATOM 1435 C CA . ALA A 1 188 ? 9.730 -15.406 -13.158 1.00 89.25 188 ALA A CA 1
ATOM 1436 C C . ALA A 1 188 ? 9.757 -13.866 -13.222 1.00 89.25 188 ALA A C 1
ATOM 1438 O O . ALA A 1 188 ? 8.695 -13.244 -13.197 1.00 89.25 188 ALA A O 1
ATOM 1439 N N . LEU A 1 189 ? 10.949 -13.257 -13.224 1.00 85.88 189 LEU A N 1
ATOM 1440 C CA . LEU A 1 189 ? 11.151 -11.814 -13.380 1.00 85.88 189 LEU A CA 1
ATOM 1441 C C . LEU A 1 189 ? 11.435 -11.402 -14.831 1.00 85.88 189 LEU A C 1
ATOM 1443 O O . LEU A 1 189 ? 11.228 -10.230 -15.147 1.00 85.88 189 LEU A O 1
ATOM 1447 N N . GLN A 1 190 ? 11.891 -12.339 -15.672 1.00 77.88 190 GLN A N 1
ATOM 1448 C CA . GLN A 1 190 ? 12.073 -12.154 -17.118 1.00 77.88 190 GLN A CA 1
ATOM 1449 C C . GLN A 1 190 ? 10.728 -12.155 -17.856 1.00 77.88 190 GLN A C 1
ATOM 1451 O O . GLN A 1 190 ? 10.592 -11.355 -18.810 1.00 77.88 190 GLN A O 1
#